Protein AF-A0AAE1DY45-F1 (afdb_monomer)

Structure (mmCIF, N/CA/C/O backbone):
data_AF-A0AAE1DY45-F1
#
_entry.id   AF-A0AAE1DY45-F1
#
loop_
_atom_site.group_PDB
_atom_site.id
_atom_site.type_symbol
_atom_site.label_atom_id
_atom_site.label_alt_id
_atom_site.label_comp_id
_atom_site.label_asym_id
_atom_site.label_entity_id
_atom_site.label_seq_id
_atom_site.pdbx_PDB_ins_code
_atom_site.Cartn_x
_atom_site.Cartn_y
_atom_site.Cartn_z
_atom_site.occupancy
_atom_site.B_iso_or_equiv
_atom_site.auth_seq_id
_atom_site.auth_comp_id
_atom_site.auth_asym_id
_atom_site.auth_atom_id
_atom_site.pdbx_PDB_model_num
ATOM 1 N N . MET A 1 1 ? -12.151 32.948 -68.405 1.00 46.69 1 MET A N 1
ATOM 2 C CA . MET A 1 1 ? -12.096 31.484 -68.162 1.00 46.69 1 MET A CA 1
ATOM 3 C C . MET A 1 1 ? -10.612 31.135 -68.075 1.00 46.69 1 MET A C 1
ATOM 5 O O . MET A 1 1 ? -9.882 31.638 -68.907 1.00 46.69 1 MET A O 1
ATOM 9 N N . SER A 1 2 ? -10.041 30.515 -67.045 1.00 42.81 2 SER A N 1
ATOM 10 C CA . SER A 1 2 ? -10.416 29.266 -66.378 1.00 42.81 2 SER A CA 1
ATOM 11 C C . SER A 1 2 ? -9.833 29.232 -64.956 1.00 42.81 2 SER A C 1
ATOM 13 O O . SER A 1 2 ? -8.707 29.670 -64.728 1.00 42.81 2 SER A O 1
ATOM 15 N N . GLY A 1 3 ? -10.617 28.745 -63.991 1.00 44.53 3 GLY A N 1
ATOM 16 C CA . GLY A 1 3 ? -10.276 28.739 -62.567 1.00 44.53 3 GLY A CA 1
ATOM 17 C C . GLY A 1 3 ? -9.326 27.608 -62.164 1.00 44.53 3 GLY A C 1
ATOM 18 O O . GLY A 1 3 ? -9.582 26.437 -62.432 1.00 44.53 3 GLY A O 1
ATOM 19 N N . SER A 1 4 ? -8.265 27.956 -61.435 1.00 46.84 4 SER A N 1
ATOM 20 C CA . SER A 1 4 ? -7.386 26.997 -60.760 1.00 46.84 4 SER A CA 1
ATOM 21 C C . SER A 1 4 ? -8.055 26.533 -59.453 1.00 46.84 4 SER A C 1
ATOM 23 O O . SER A 1 4 ? -7.936 27.169 -58.404 1.00 46.84 4 SER A O 1
ATOM 25 N N . ARG A 1 5 ? -8.792 25.417 -59.506 1.00 50.34 5 ARG A N 1
ATOM 26 C CA . ARG A 1 5 ? -9.164 24.640 -58.313 1.00 50.34 5 ARG A CA 1
ATOM 27 C C . ARG A 1 5 ? -7.972 23.766 -57.926 1.00 50.34 5 ARG A C 1
ATOM 29 O O . ARG A 1 5 ? -7.859 22.630 -58.376 1.00 50.34 5 ARG A O 1
ATOM 36 N N . GLN A 1 6 ? -7.074 24.289 -57.095 1.00 56.09 6 GLN A N 1
ATOM 37 C CA . GLN A 1 6 ? -6.076 23.447 -56.437 1.00 56.09 6 GLN A CA 1
ATOM 38 C C . GLN A 1 6 ? -6.803 22.511 -55.464 1.00 56.09 6 GLN A C 1
ATOM 40 O O . GLN A 1 6 ? -7.410 22.945 -54.485 1.00 56.09 6 GLN A O 1
ATOM 45 N N . GLY A 1 7 ? -6.789 21.216 -55.781 1.00 50.84 7 GLY A N 1
ATOM 46 C CA . GLY A 1 7 ? -7.392 20.170 -54.970 1.00 50.84 7 GLY A CA 1
ATOM 47 C C . GLY A 1 7 ? -6.715 20.073 -53.606 1.00 50.84 7 GLY A C 1
ATOM 48 O O . GLY A 1 7 ? -5.626 19.516 -53.475 1.00 50.84 7 GLY A O 1
ATOM 49 N N . LEU A 1 8 ? -7.388 20.577 -52.572 1.00 59.25 8 LEU A N 1
ATOM 50 C CA . LEU A 1 8 ? -7.081 20.242 -51.187 1.00 59.25 8 LEU A CA 1
ATOM 51 C C . LEU A 1 8 ? -7.319 18.740 -51.011 1.00 59.25 8 LEU A C 1
ATOM 53 O O . LEU A 1 8 ? -8.457 18.294 -50.869 1.00 59.25 8 LEU A O 1
ATOM 57 N N . ARG A 1 9 ? -6.245 17.943 -51.034 1.00 63.12 9 ARG A N 1
ATOM 58 C CA . ARG A 1 9 ? -6.314 16.540 -50.617 1.00 63.12 9 ARG A CA 1
ATOM 59 C C . ARG A 1 9 ? -6.912 16.500 -49.204 1.00 63.12 9 ARG A C 1
ATOM 61 O O . ARG A 1 9 ? -6.359 17.159 -48.317 1.00 63.12 9 ARG A O 1
ATOM 68 N N . PRO A 1 10 ? -8.005 15.757 -48.958 1.00 57.72 10 PRO A N 1
ATOM 69 C CA . PRO A 1 10 ? -8.515 15.605 -47.607 1.00 57.72 10 PRO A CA 1
ATOM 70 C C . PRO A 1 10 ? -7.407 14.990 -46.751 1.00 57.72 10 PRO A C 1
ATOM 72 O O . PRO A 1 10 ? -6.885 13.916 -47.055 1.00 57.72 10 PRO A O 1
ATOM 75 N N . LYS A 1 11 ? -6.997 15.701 -45.692 1.00 59.97 11 LYS A N 1
ATOM 76 C CA . LYS A 1 11 ? -6.112 15.132 -44.673 1.00 59.97 11 LYS A CA 1
ATOM 77 C C . LYS A 1 11 ? -6.810 13.884 -44.149 1.00 59.97 11 LYS A C 1
ATOM 79 O O . LYS A 1 11 ? -7.908 13.997 -43.606 1.00 59.97 11 LYS A O 1
ATOM 84 N N . ALA A 1 12 ? -6.175 12.723 -44.315 1.00 56.44 12 ALA A N 1
ATOM 85 C CA . ALA A 1 12 ? -6.633 11.488 -43.697 1.00 56.44 12 ALA A CA 1
ATOM 86 C C . ALA A 1 12 ? -6.972 11.784 -42.228 1.00 56.44 12 ALA A C 1
ATOM 88 O O . ALA A 1 12 ? -6.181 12.474 -41.561 1.00 56.44 12 ALA A O 1
ATOM 89 N N . PRO A 1 13 ? -8.138 11.343 -41.719 1.00 50.66 13 PRO A N 1
ATOM 90 C CA . PRO A 1 13 ? -8.450 11.539 -40.320 1.00 50.66 13 PRO A CA 1
ATOM 91 C C . PRO A 1 13 ? -7.300 10.921 -39.537 1.00 50.66 13 PRO A C 1
ATOM 93 O O . PRO A 1 13 ? -6.999 9.738 -39.688 1.00 50.66 13 PRO A O 1
ATOM 96 N N . LYS A 1 14 ? -6.611 11.739 -38.733 1.00 56.38 14 LYS A N 1
ATOM 97 C CA . LYS A 1 14 ? -5.688 11.215 -37.735 1.00 56.38 14 LYS A CA 1
ATOM 98 C C . LYS A 1 14 ? -6.535 10.286 -36.881 1.00 56.38 14 LYS A C 1
ATOM 100 O O . LYS A 1 14 ? -7.301 10.768 -36.043 1.00 56.38 14 LYS A O 1
ATOM 105 N N . GLN A 1 15 ? -6.414 8.979 -37.106 1.00 47.09 15 GLN A N 1
ATOM 106 C CA . GLN A 1 15 ? -6.814 7.962 -36.154 1.00 47.09 15 GLN A CA 1
ATOM 107 C C . GLN A 1 15 ? -5.946 8.193 -34.920 1.00 47.09 15 GLN A C 1
ATOM 109 O O . GLN A 1 15 ? -4.920 7.568 -34.682 1.00 47.09 15 GLN A O 1
ATOM 114 N N . THR A 1 16 ? -6.352 9.177 -34.126 1.00 46.38 16 THR A N 1
ATOM 115 C CA . THR A 1 16 ? -6.112 9.146 -32.704 1.00 46.38 16 THR A CA 1
ATOM 116 C C . THR A 1 16 ? -6.971 7.989 -32.244 1.00 46.38 16 THR A C 1
ATOM 118 O O . THR A 1 16 ? -8.140 8.158 -31.910 1.00 46.38 16 THR A O 1
ATOM 121 N N . GLU A 1 17 ? -6.409 6.782 -32.300 1.00 50.06 17 GLU A N 1
ATOM 122 C CA . GLU A 1 17 ? -6.846 5.714 -31.425 1.00 50.06 17 GLU A CA 1
ATOM 123 C C . GLU A 1 17 ? -6.761 6.305 -30.023 1.00 50.06 17 GLU A C 1
ATOM 125 O O . GLU A 1 17 ? -5.713 6.335 -29.370 1.00 50.06 17 GLU A O 1
ATOM 130 N N . LYS A 1 18 ? -7.870 6.884 -29.568 1.00 52.84 18 LYS A N 1
ATOM 131 C CA . LYS A 1 18 ? -8.068 7.171 -28.168 1.00 52.84 18 LYS A CA 1
ATOM 132 C C . LYS A 1 18 ? -8.065 5.784 -27.556 1.00 52.84 18 LYS A C 1
ATOM 134 O O . LYS A 1 18 ? -9.105 5.144 -27.476 1.00 52.84 18 LYS A O 1
ATOM 139 N N . ARG A 1 19 ? -6.890 5.304 -27.134 1.00 49.22 19 ARG A N 1
ATOM 140 C CA . ARG A 1 19 ? -6.785 4.339 -26.048 1.00 49.22 19 ARG A CA 1
ATOM 141 C C . ARG A 1 19 ? -7.581 4.978 -24.928 1.00 49.22 19 ARG A C 1
ATOM 143 O O . ARG A 1 19 ? -7.066 5.843 -24.221 1.00 49.22 19 ARG A O 1
ATOM 150 N N . THR A 1 20 ? -8.865 4.648 -24.849 1.00 52.44 20 THR A N 1
ATOM 151 C CA . THR A 1 20 ? -9.763 5.121 -23.812 1.00 52.44 20 THR A CA 1
ATOM 152 C C . THR A 1 20 ? -9.195 4.541 -22.540 1.00 52.44 20 THR A C 1
ATOM 154 O O . THR A 1 20 ? -9.391 3.372 -22.207 1.00 52.44 20 THR A O 1
ATOM 157 N N . THR A 1 21 ? -8.354 5.329 -21.883 1.00 70.44 21 THR A N 1
ATOM 158 C CA . THR A 1 21 ? -7.765 4.975 -20.611 1.00 70.44 21 THR A CA 1
ATOM 159 C C . THR A 1 21 ? -8.940 4.860 -19.663 1.00 70.44 21 THR A C 1
ATOM 161 O O . THR A 1 21 ? -9.528 5.863 -19.269 1.00 70.44 21 THR A O 1
ATOM 164 N N . LYS A 1 22 ? -9.330 3.612 -19.368 1.00 78.31 22 LYS A N 1
ATOM 165 C CA . LYS A 1 22 ? -10.427 3.302 -18.451 1.00 78.31 22 LYS A CA 1
ATOM 166 C C . LYS A 1 22 ? -10.325 4.221 -17.243 1.00 78.31 22 LYS A C 1
ATOM 168 O O . LYS A 1 22 ? -9.249 4.332 -16.636 1.00 78.31 22 LYS A O 1
ATOM 173 N N . SER A 1 23 ? -11.425 4.887 -16.912 1.00 80.62 23 SER A N 1
ATOM 174 C CA . SER A 1 23 ? -11.456 5.782 -15.760 1.00 80.62 23 SER A CA 1
ATOM 175 C C . SER A 1 23 ? -11.100 4.997 -14.495 1.00 80.62 23 SER A C 1
ATOM 177 O O . SER A 1 23 ? -11.318 3.787 -14.406 1.00 80.62 23 SER A O 1
ATOM 179 N N . ASN A 1 24 ? -10.563 5.666 -13.473 1.00 79.06 24 ASN A N 1
ATOM 180 C CA . ASN A 1 24 ? -10.277 4.982 -12.206 1.00 79.06 24 ASN A CA 1
ATOM 181 C C . ASN A 1 24 ? -11.542 4.350 -11.600 1.00 79.06 24 ASN A C 1
ATOM 183 O O . ASN A 1 24 ? -11.454 3.293 -10.987 1.00 79.06 24 ASN A O 1
ATOM 187 N N . ALA A 1 25 ? -12.716 4.950 -11.822 1.00 79.56 25 ALA A N 1
ATOM 188 C CA . ALA A 1 25 ? -13.992 4.376 -11.407 1.00 79.56 25 ALA A CA 1
ATOM 189 C C . ALA A 1 25 ? -14.305 3.056 -12.135 1.00 79.56 25 ALA A C 1
ATOM 191 O O . ALA A 1 25 ? -14.768 2.111 -11.501 1.00 79.56 25 ALA A O 1
ATOM 192 N N . GLN A 1 26 ? -14.019 2.961 -13.439 1.00 80.44 26 GLN A N 1
ATOM 193 C CA . GLN A 1 26 ? -14.144 1.709 -14.199 1.00 80.44 26 GLN A CA 1
ATOM 194 C C . GLN A 1 26 ? -13.154 0.653 -13.704 1.00 80.44 26 GLN A C 1
ATOM 196 O O . GLN A 1 26 ? -13.561 -0.458 -13.396 1.00 80.44 26 GLN A O 1
ATOM 201 N N . LYS A 1 27 ? -11.882 1.018 -13.500 1.00 84.94 27 LYS A N 1
ATOM 202 C CA . LYS A 1 27 ? -10.873 0.094 -12.950 1.00 84.94 27 LYS A CA 1
ATOM 203 C C . LYS A 1 27 ? -11.259 -0.441 -11.568 1.00 84.94 27 LYS A C 1
ATOM 205 O O . LYS A 1 27 ? -11.041 -1.611 -11.277 1.00 84.94 27 LYS A O 1
ATOM 210 N N . CYS A 1 28 ? -11.843 0.401 -10.716 1.00 81.75 28 CYS A N 1
ATOM 211 C CA . CYS A 1 28 ? -12.344 -0.016 -9.408 1.00 81.75 28 CYS A CA 1
ATOM 212 C C . CYS A 1 28 ? -13.539 -0.972 -9.504 1.00 81.75 28 CYS A C 1
ATOM 214 O O . CYS A 1 28 ? -13.643 -1.863 -8.664 1.00 81.75 28 CYS A O 1
ATOM 216 N N . ARG A 1 29 ? -14.435 -0.784 -10.484 1.00 85.19 29 ARG A N 1
ATOM 217 C CA . ARG A 1 29 ? -15.556 -1.703 -10.736 1.00 85.19 29 ARG A CA 1
ATOM 218 C C . ARG A 1 29 ? -15.053 -3.064 -11.205 1.00 85.19 29 ARG A C 1
ATOM 220 O O . ARG A 1 29 ? -15.295 -4.044 -10.516 1.00 85.19 29 ARG A O 1
ATOM 227 N N . GLU A 1 30 ? -14.214 -3.084 -12.237 1.00 88.25 30 GLU A N 1
ATOM 228 C CA . GLU A 1 30 ? -13.615 -4.317 -12.770 1.00 88.25 30 GLU A CA 1
ATOM 229 C C . GLU A 1 30 ? -12.817 -5.081 -11.707 1.00 88.25 30 GLU A C 1
ATOM 231 O O . GLU A 1 30 ? -12.878 -6.303 -11.621 1.00 88.25 30 GLU A O 1
ATOM 236 N N . TYR A 1 31 ? -12.079 -4.366 -10.851 1.00 83.69 31 TYR A N 1
ATOM 237 C CA . TYR A 1 31 ? -11.355 -4.992 -9.746 1.00 83.69 31 TYR A CA 1
ATOM 238 C C . TYR A 1 31 ? -12.294 -5.635 -8.719 1.00 83.69 31 TYR A C 1
ATOM 240 O O . TYR A 1 31 ? -11.969 -6.690 -8.185 1.00 83.69 31 TYR A O 1
ATOM 248 N N . ARG A 1 32 ? -13.446 -5.016 -8.425 1.00 81.94 32 ARG A N 1
ATOM 249 C CA . ARG A 1 32 ? -14.444 -5.588 -7.5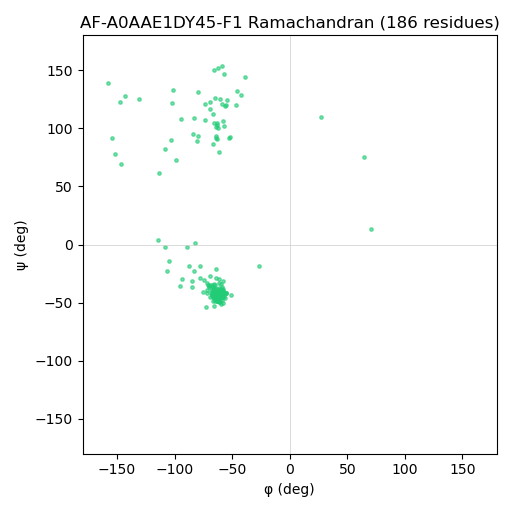08 1.00 81.94 32 ARG A CA 1
ATOM 250 C C . ARG A 1 32 ? -15.120 -6.811 -8.110 1.00 81.94 32 ARG A C 1
ATOM 252 O O . ARG A 1 32 ? -15.237 -7.805 -7.411 1.00 81.94 32 ARG A O 1
ATOM 259 N N . GLU A 1 33 ? -15.521 -6.736 -9.374 1.00 87.75 33 GLU A N 1
ATOM 260 C CA . GLU A 1 33 ? -16.120 -7.856 -10.109 1.00 87.75 33 GLU A CA 1
ATOM 261 C C . GLU A 1 33 ? -15.165 -9.050 -10.146 1.00 87.75 33 GLU A C 1
ATOM 263 O O . GLU A 1 33 ? -15.550 -10.161 -9.793 1.00 87.75 33 GLU A O 1
ATOM 268 N N . ARG A 1 34 ? -13.884 -8.800 -10.440 1.00 87.00 34 ARG A N 1
ATOM 269 C CA . ARG A 1 34 ? -12.843 -9.829 -10.393 1.00 87.00 34 ARG A CA 1
ATOM 270 C C . ARG A 1 34 ? -12.680 -10.434 -9.000 1.00 87.00 34 ARG A C 1
ATOM 272 O O . ARG A 1 34 ? -12.640 -11.647 -8.873 1.00 87.00 34 ARG A O 1
ATOM 279 N N . LEU A 1 35 ? -12.619 -9.607 -7.955 1.00 80.12 35 LEU A N 1
ATOM 280 C CA . LEU A 1 35 ? -12.530 -10.093 -6.573 1.00 80.12 35 LEU A CA 1
ATOM 281 C C . LEU A 1 35 ? -13.740 -10.935 -6.173 1.00 80.12 35 LEU A C 1
ATOM 283 O O . LEU A 1 35 ? -13.565 -11.919 -5.473 1.00 80.12 35 LEU A O 1
ATOM 287 N N . MET A 1 36 ? -14.946 -10.559 -6.604 1.00 84.25 36 MET A N 1
ATOM 288 C CA . MET A 1 36 ? -16.150 -11.350 -6.351 1.00 84.25 36 MET A CA 1
ATOM 289 C C . MET A 1 36 ? -16.126 -12.697 -7.073 1.00 84.25 36 MET A C 1
ATOM 291 O O . MET A 1 36 ? -16.581 -13.678 -6.495 1.00 84.25 36 MET A O 1
ATOM 295 N N . ALA A 1 37 ? -15.607 -12.739 -8.302 1.00 84.62 37 ALA A N 1
ATOM 296 C CA . ALA A 1 37 ? -15.520 -13.960 -9.096 1.00 84.62 37 ALA A CA 1
ATOM 297 C C . ALA A 1 37 ? -14.401 -14.906 -8.621 1.00 84.62 37 ALA A C 1
ATOM 299 O O . ALA A 1 37 ? -14.600 -16.114 -8.583 1.00 84.62 37 ALA A O 1
ATOM 300 N N . GLU A 1 38 ? -13.235 -14.366 -8.254 1.00 85.88 38 GLU A N 1
ATOM 301 C CA . GLU A 1 38 ? -12.061 -15.153 -7.850 1.00 85.88 38 GLU A CA 1
ATOM 302 C C . GLU A 1 38 ? -12.086 -15.550 -6.364 1.00 85.88 38 GLU A C 1
ATOM 304 O O . GLU A 1 38 ? -11.621 -16.630 -6.011 1.00 85.88 38 GLU A O 1
ATOM 309 N N . ASP A 1 39 ? -12.584 -14.676 -5.480 1.00 86.50 39 ASP A N 1
ATOM 310 C CA . ASP A 1 39 ? -12.537 -14.870 -4.024 1.00 86.50 39 ASP A CA 1
ATOM 311 C C . ASP A 1 39 ? -13.720 -14.164 -3.316 1.00 86.50 39 ASP A C 1
ATOM 313 O O . ASP A 1 39 ? -13.576 -13.077 -2.726 1.00 86.50 39 ASP A O 1
ATOM 317 N N . PRO A 1 40 ? -14.925 -14.766 -3.362 1.00 86.44 40 PRO A N 1
ATOM 318 C CA . PRO A 1 40 ? -16.137 -14.173 -2.797 1.00 86.44 40 PRO A CA 1
ATOM 319 C C . PRO A 1 40 ? -16.064 -14.005 -1.273 1.00 86.44 40 PRO A C 1
ATOM 321 O O . PRO A 1 40 ? -16.657 -13.070 -0.728 1.00 86.44 40 PRO A O 1
ATOM 324 N N . VAL A 1 41 ? -15.299 -14.857 -0.581 1.00 89.44 41 VAL A N 1
ATOM 325 C CA . VAL A 1 41 ? -15.087 -14.766 0.872 1.00 89.44 41 VAL A CA 1
ATOM 326 C C . VAL A 1 41 ? -14.344 -13.476 1.202 1.00 89.44 41 VAL A C 1
ATOM 328 O O . VAL A 1 41 ? -14.799 -12.684 2.028 1.00 89.44 41 VAL A O 1
ATOM 331 N N . ARG A 1 42 ? -13.249 -13.191 0.495 1.00 82.06 42 ARG A N 1
ATOM 332 C CA . ARG A 1 42 ? -12.481 -11.958 0.690 1.00 82.06 42 ARG A CA 1
ATOM 333 C C . ARG A 1 42 ? -13.257 -10.705 0.298 1.00 82.06 42 ARG A C 1
ATOM 335 O O . ARG A 1 42 ? -13.093 -9.649 0.922 1.00 82.06 42 ARG A O 1
ATOM 342 N N . ASP A 1 43 ? -14.107 -10.785 -0.725 1.00 86.94 43 ASP A N 1
ATOM 343 C CA . ASP A 1 43 ? -15.032 -9.702 -1.058 1.00 86.94 43 ASP A CA 1
ATOM 344 C C . ASP A 1 43 ? -16.014 -9.425 0.092 1.00 86.94 43 ASP A C 1
ATOM 346 O O . ASP A 1 43 ? -16.180 -8.268 0.505 1.00 86.94 43 ASP A O 1
ATOM 350 N N . HIS A 1 44 ? -16.599 -10.482 0.659 1.00 87.50 44 HIS A N 1
ATOM 351 C CA . HIS A 1 44 ? -17.508 -10.394 1.794 1.00 87.50 44 HIS A CA 1
ATOM 352 C C . HIS A 1 44 ? -16.822 -9.823 3.044 1.00 87.50 44 HIS A C 1
ATOM 354 O O . HIS A 1 44 ? -17.329 -8.862 3.633 1.00 87.50 44 HIS A O 1
ATOM 360 N N . GLU A 1 45 ? -15.627 -10.304 3.395 1.00 90.81 45 GLU A N 1
ATOM 361 C CA . GLU A 1 45 ? -14.818 -9.764 4.495 1.00 90.81 45 GLU A CA 1
ATOM 362 C C . GLU A 1 45 ? -14.521 -8.273 4.310 1.00 90.81 45 GLU A C 1
ATOM 364 O O . GLU A 1 45 ? -14.615 -7.481 5.253 1.00 90.81 45 GLU A O 1
ATOM 369 N N . ARG A 1 46 ? -14.200 -7.846 3.082 1.00 88.62 46 ARG A N 1
ATOM 370 C CA . ARG A 1 46 ? -13.986 -6.429 2.766 1.00 88.62 46 ARG A CA 1
ATOM 371 C C . ARG A 1 46 ? -15.257 -5.612 3.005 1.00 88.62 46 ARG A C 1
ATOM 373 O O . ARG A 1 46 ? -15.161 -4.515 3.560 1.00 88.62 46 ARG A O 1
ATOM 380 N N . ARG A 1 47 ? -16.435 -6.110 2.601 1.00 89.38 47 ARG A N 1
ATOM 381 C CA . ARG A 1 47 ? -17.724 -5.436 2.861 1.00 89.38 47 ARG A CA 1
ATOM 382 C C . ARG A 1 47 ? -17.993 -5.320 4.359 1.00 89.38 47 ARG A C 1
ATOM 384 O O . ARG A 1 47 ? -18.255 -4.214 4.827 1.00 89.38 47 ARG A O 1
ATOM 391 N N . LEU A 1 48 ? -17.841 -6.412 5.107 1.00 93.50 48 LEU A N 1
ATOM 392 C CA . LEU A 1 48 ? -17.966 -6.442 6.568 1.00 93.50 48 LEU A CA 1
ATOM 393 C C . LEU A 1 48 ? -17.010 -5.448 7.238 1.00 93.50 48 LEU A C 1
ATOM 395 O O . LEU A 1 48 ? -17.412 -4.654 8.090 1.00 93.50 48 LEU A O 1
ATOM 399 N N . LYS A 1 49 ? -15.746 -5.416 6.814 1.00 93.81 49 LYS A N 1
ATOM 400 C CA . LYS A 1 49 ? -14.747 -4.479 7.338 1.00 93.81 49 LYS A CA 1
ATOM 401 C C . LYS A 1 49 ? -15.104 -3.025 7.034 1.00 93.81 49 LYS A C 1
ATOM 403 O O . LYS A 1 49 ? -14.980 -2.167 7.903 1.00 93.81 49 LYS A O 1
ATOM 408 N N . ASN A 1 50 ? -15.574 -2.732 5.825 1.00 91.44 50 ASN A N 1
ATOM 409 C CA . ASN A 1 50 ? -16.021 -1.387 5.466 1.00 91.44 50 ASN A CA 1
ATOM 410 C C . ASN A 1 50 ? -17.243 -0.966 6.286 1.00 91.44 50 ASN A C 1
ATOM 412 O O . ASN A 1 50 ? -17.268 0.150 6.799 1.00 91.44 50 ASN A O 1
ATOM 416 N N . HIS A 1 51 ? -18.211 -1.866 6.462 1.00 94.56 51 HIS A N 1
ATOM 417 C CA . HIS A 1 51 ? -19.395 -1.623 7.278 1.00 94.56 51 HIS A CA 1
ATOM 418 C C . HIS A 1 51 ? -19.027 -1.357 8.744 1.00 94.56 51 HIS A C 1
ATOM 420 O O . HIS A 1 51 ? -19.435 -0.347 9.315 1.00 94.56 51 HIS A O 1
ATOM 426 N N . THR A 1 52 ? -18.187 -2.204 9.345 1.00 92.88 52 THR A N 1
ATOM 427 C CA . THR A 1 52 ? -17.733 -2.010 10.732 1.00 92.88 52 THR A CA 1
ATOM 428 C C . THR A 1 52 ? -16.924 -0.726 10.904 1.00 92.88 52 THR A C 1
ATOM 430 O O . THR A 1 52 ? -17.112 -0.022 11.893 1.00 92.88 52 THR A O 1
ATOM 433 N N . ASN A 1 53 ? -16.075 -0.359 9.941 1.00 92.38 53 ASN A N 1
ATOM 434 C CA . ASN A 1 53 ? -15.350 0.910 9.974 1.00 92.38 53 ASN A CA 1
ATOM 435 C C . ASN A 1 53 ? -16.281 2.120 9.834 1.00 92.38 53 ASN A C 1
ATOM 437 O O . ASN A 1 53 ? -16.103 3.096 10.559 1.00 92.38 53 ASN A O 1
ATOM 441 N N . ALA A 1 54 ? -17.280 2.062 8.948 1.00 92.50 54 ALA A N 1
ATOM 442 C CA . ALA A 1 54 ? -18.273 3.124 8.802 1.00 92.50 54 ALA A CA 1
ATOM 443 C C . ALA A 1 54 ? -19.094 3.298 10.086 1.00 92.50 54 ALA A C 1
ATOM 445 O O . ALA A 1 54 ? -19.286 4.423 10.542 1.00 92.50 54 ALA A O 1
ATOM 446 N N . LYS A 1 55 ? -19.498 2.188 10.717 1.00 93.44 55 LYS A N 1
ATOM 447 C CA . LYS A 1 55 ? -20.156 2.203 12.027 1.00 93.44 55 LYS A CA 1
ATOM 448 C C . LYS A 1 55 ? -19.263 2.846 13.091 1.00 93.44 55 LYS A C 1
ATOM 450 O O . LYS A 1 55 ? -19.671 3.809 13.722 1.00 93.44 55 LYS A O 1
ATOM 455 N N . LYS A 1 56 ? -18.003 2.411 13.218 1.00 91.81 56 LYS A N 1
ATOM 456 C CA . LYS A 1 56 ? -17.032 3.013 14.155 1.00 91.81 56 LYS A CA 1
ATOM 457 C C . LYS A 1 56 ? -16.815 4.506 13.904 1.00 91.81 56 LYS A C 1
ATOM 459 O O . LYS A 1 56 ? -16.661 5.262 14.855 1.00 91.81 56 LYS A O 1
ATOM 464 N N . TRP A 1 57 ? -16.791 4.929 12.642 1.00 90.00 57 TRP A N 1
ATOM 465 C CA . TRP A 1 57 ? -16.656 6.33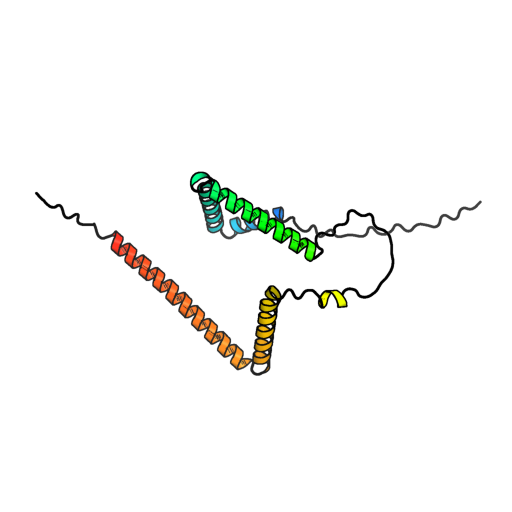6 12.274 1.00 90.00 57 TRP A CA 1
ATOM 466 C C . TRP A 1 57 ? -17.868 7.165 12.702 1.00 90.00 57 TRP A C 1
ATOM 468 O O . TRP A 1 57 ? -17.700 8.304 13.133 1.00 90.00 57 TRP A O 1
ATOM 478 N N . ARG A 1 58 ? -19.084 6.625 12.579 1.00 90.50 58 ARG A N 1
ATOM 479 C CA . ARG A 1 58 ? -20.307 7.312 13.011 1.00 90.50 58 ARG A CA 1
ATOM 480 C C . ARG A 1 58 ? -20.419 7.337 14.531 1.00 90.50 58 ARG A C 1
ATOM 482 O O . ARG A 1 58 ? -20.463 8.433 15.085 1.00 90.50 58 ARG A O 1
ATOM 489 N N . ASP A 1 59 ? -20.332 6.171 15.158 1.00 88.81 59 ASP A N 1
ATOM 490 C CA . ASP A 1 59 ? -20.815 5.958 16.524 1.00 88.81 59 ASP A CA 1
ATOM 491 C C . ASP A 1 59 ? -19.702 6.109 17.576 1.00 88.81 59 ASP A C 1
ATOM 493 O O . ASP A 1 59 ? -19.935 6.634 18.656 1.00 88.81 59 ASP A O 1
ATOM 497 N N . ASN A 1 60 ? -18.467 5.697 17.261 1.00 82.31 60 ASN A N 1
ATOM 498 C CA . ASN A 1 60 ? -17.406 5.529 18.269 1.00 82.31 60 ASN A CA 1
ATOM 499 C C . ASN A 1 60 ? -16.301 6.592 18.204 1.00 82.31 60 ASN A C 1
ATOM 501 O O . ASN A 1 60 ? -15.351 6.541 18.989 1.00 82.31 60 ASN A O 1
ATOM 505 N N . LEU A 1 61 ? -16.359 7.519 17.243 1.00 88.12 61 LEU A N 1
ATOM 506 C CA . LEU A 1 61 ? -15.349 8.563 17.106 1.00 88.12 61 LEU A CA 1
ATOM 507 C C . LEU A 1 61 ? -15.869 9.895 17.665 1.00 88.12 61 LEU A C 1
ATOM 509 O O . LEU A 1 61 ? -16.852 10.412 17.136 1.00 88.12 61 LEU A O 1
ATOM 513 N N . PRO A 1 62 ? -15.189 10.499 18.654 1.00 92.44 62 PRO A N 1
ATOM 514 C CA . PRO A 1 62 ? -15.487 11.854 19.097 1.00 92.44 62 PRO A CA 1
ATOM 515 C C . PRO A 1 62 ? -15.382 12.865 17.942 1.00 92.44 62 PRO A C 1
ATOM 517 O O . PRO A 1 62 ? -14.502 12.698 17.082 1.00 92.44 62 PRO A O 1
ATOM 520 N N . PRO A 1 63 ? -16.208 13.928 17.923 1.00 92.00 63 PRO A N 1
ATOM 521 C CA . PRO A 1 63 ? -16.181 14.963 16.885 1.00 92.00 63 PRO A CA 1
ATOM 522 C C . PRO A 1 63 ? -14.782 15.542 16.642 1.00 92.00 63 PRO A C 1
ATOM 524 O O . PRO A 1 63 ? -14.336 15.617 15.499 1.00 92.00 63 PRO A O 1
ATOM 527 N N . GLU A 1 64 ? -14.031 15.820 17.708 1.00 92.38 64 GLU A N 1
ATOM 528 C CA . GLU A 1 64 ? -12.659 16.339 17.633 1.00 92.38 64 GLU A CA 1
ATOM 529 C C . GLU A 1 64 ? -11.708 15.408 16.870 1.00 92.38 64 GLU A C 1
ATOM 531 O O . GLU A 1 64 ? -10.900 15.844 16.048 1.00 92.38 64 GLU A O 1
ATOM 536 N N . LYS A 1 65 ? -11.815 14.092 17.098 1.00 90.69 65 LYS A N 1
ATOM 537 C CA . LYS A 1 65 ? -11.001 13.105 16.377 1.00 90.69 65 LYS A CA 1
ATOM 538 C C . LYS A 1 65 ? -11.412 13.023 14.908 1.00 90.69 65 LYS A C 1
ATOM 540 O O . LYS A 1 65 ? -10.540 12.844 14.056 1.00 90.69 65 LYS A O 1
ATOM 545 N N . LYS A 1 66 ? -12.706 13.177 14.591 1.00 91.31 66 LYS A N 1
ATOM 546 C CA . LYS A 1 66 ? -13.178 13.240 13.196 1.00 91.31 66 LYS A CA 1
ATOM 547 C C . LYS A 1 66 ? -12.607 14.466 12.488 1.00 91.31 66 LYS A C 1
ATOM 549 O O . LYS A 1 66 ? -12.104 14.317 11.377 1.00 91.31 66 LYS A O 1
ATOM 554 N N . GLU A 1 67 ? -12.626 15.636 13.126 1.00 93.56 67 GLU A N 1
ATOM 555 C CA . GLU A 1 67 ? -12.067 16.865 12.551 1.00 93.56 67 GLU A CA 1
ATOM 556 C C . GLU A 1 67 ? -10.557 16.763 12.327 1.00 93.56 67 GLU A C 1
ATOM 558 O O . GLU A 1 67 ? -10.104 16.985 11.205 1.00 93.56 67 GLU A O 1
ATOM 563 N N . ARG A 1 68 ? -9.785 16.266 13.303 1.00 93.75 68 ARG A N 1
ATOM 564 C CA . ARG A 1 68 ? -8.341 16.016 13.112 1.00 93.75 68 ARG A CA 1
ATOM 565 C C . ARG A 1 68 ? -8.061 15.109 11.911 1.00 93.75 68 ARG A C 1
ATOM 567 O O . ARG A 1 68 ? -7.141 15.352 11.130 1.00 93.75 68 ARG A O 1
ATOM 574 N N . LEU A 1 69 ? -8.858 14.055 11.725 1.00 91.44 69 LEU A N 1
ATOM 575 C CA . LEU A 1 69 ? -8.707 13.149 10.583 1.00 91.44 69 LEU A CA 1
ATOM 576 C C . LEU A 1 69 ? -9.112 13.804 9.253 1.00 91.44 69 LEU A C 1
ATOM 578 O O . LEU A 1 69 ? -8.454 13.566 8.236 1.00 91.44 69 LEU A O 1
ATOM 582 N N . LYS A 1 70 ? -10.141 14.661 9.243 1.00 93.38 70 LYS A N 1
ATOM 583 C CA . LYS A 1 70 ? -10.512 15.466 8.067 1.00 93.38 70 LYS A CA 1
ATOM 584 C C . LYS A 1 70 ? -9.410 16.460 7.701 1.00 93.38 70 LYS A C 1
ATOM 586 O O . LYS A 1 70 ? -9.055 16.563 6.527 1.00 93.38 70 LYS A O 1
ATOM 591 N N . GLU A 1 71 ? -8.829 17.154 8.675 1.00 95.25 71 GLU A N 1
ATOM 592 C CA . GLU A 1 71 ? -7.705 18.069 8.461 1.00 95.25 71 GLU A CA 1
ATOM 593 C C . GLU A 1 71 ? -6.484 17.349 7.896 1.00 95.25 71 GLU A C 1
ATOM 595 O O . GLU A 1 71 ? -5.906 17.795 6.900 1.00 95.25 71 GLU A O 1
ATOM 600 N N . LEU A 1 72 ? -6.140 16.184 8.451 1.00 94.38 72 LEU A N 1
ATOM 601 C CA . LEU A 1 72 ? -5.084 15.335 7.907 1.00 94.38 72 LEU A CA 1
ATOM 602 C C . LEU A 1 72 ? -5.372 14.949 6.452 1.00 94.38 72 LEU A C 1
ATOM 604 O O . LEU A 1 72 ? -4.489 15.070 5.600 1.00 94.38 72 LEU A O 1
ATOM 608 N N . ALA A 1 73 ? -6.604 14.542 6.130 1.00 93.12 73 ALA A N 1
ATOM 609 C CA . ALA A 1 73 ? -6.997 14.217 4.760 1.00 93.12 73 ALA A CA 1
ATOM 610 C C . ALA A 1 73 ? -6.840 15.420 3.809 1.00 93.12 73 ALA A C 1
ATOM 612 O O . ALA A 1 73 ? -6.255 15.275 2.728 1.00 93.12 73 ALA A O 1
ATOM 613 N N . ARG A 1 74 ? -7.273 16.621 4.225 1.00 94.31 74 ARG A N 1
ATOM 614 C CA . ARG A 1 74 ? -7.076 17.875 3.471 1.00 94.31 74 ARG A CA 1
ATOM 615 C C . ARG A 1 74 ? -5.589 18.170 3.262 1.00 94.31 74 ARG A C 1
ATOM 617 O O . ARG A 1 74 ? -5.173 18.489 2.146 1.00 94.31 74 ARG A O 1
ATOM 624 N N . LEU A 1 75 ? -4.763 18.001 4.293 1.00 94.94 75 LEU A N 1
ATOM 625 C CA . LEU A 1 75 ? -3.318 18.222 4.232 1.00 94.94 75 LEU A CA 1
ATOM 626 C C . LEU A 1 75 ? -2.629 17.241 3.274 1.00 94.94 75 LEU A C 1
ATOM 628 O O . LEU A 1 75 ? -1.801 17.651 2.456 1.00 94.94 75 LEU A O 1
ATOM 632 N N . TYR A 1 76 ? -3.002 15.960 3.298 1.00 93.88 76 TYR A N 1
ATOM 633 C CA . TYR A 1 76 ? -2.512 14.982 2.325 1.00 93.88 76 TYR A CA 1
ATOM 634 C C . TYR A 1 76 ? -2.939 15.326 0.900 1.00 93.88 76 TYR A C 1
ATOM 6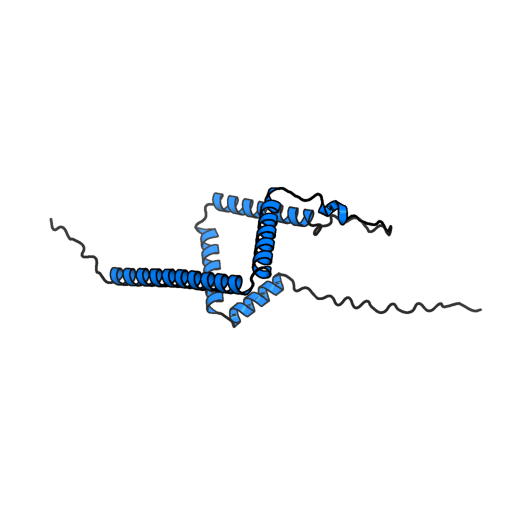36 O O . TYR A 1 76 ? -2.126 15.220 -0.026 1.00 93.88 76 TYR A O 1
ATOM 644 N N . GLN A 1 77 ? -4.181 15.778 0.709 1.00 90.81 77 GLN A N 1
ATOM 645 C CA . GLN A 1 77 ? -4.668 16.215 -0.594 1.00 90.81 77 GLN A CA 1
ATOM 646 C C . GLN A 1 77 ? -3.888 17.437 -1.094 1.00 90.81 77 GLN A C 1
ATOM 648 O O . GLN A 1 77 ? -3.446 17.434 -2.245 1.00 90.81 77 GLN A O 1
ATOM 653 N N . ARG A 1 78 ? -3.632 18.433 -0.236 1.00 91.38 78 ARG A N 1
ATOM 654 C CA . ARG A 1 78 ? -2.817 19.618 -0.555 1.00 91.38 78 ARG A CA 1
ATOM 655 C C . ARG A 1 78 ? -1.393 19.225 -0.941 1.00 91.38 78 AR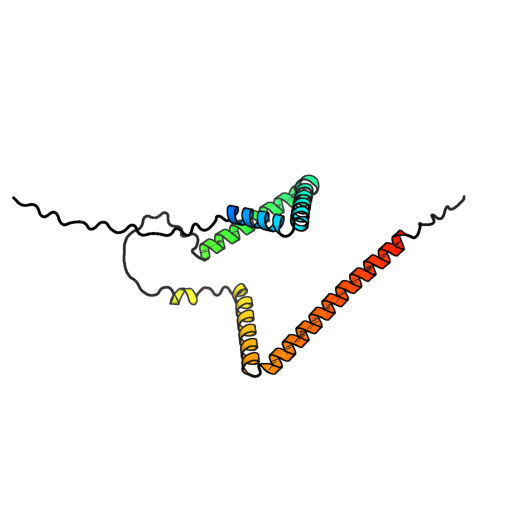G A C 1
ATOM 657 O O . ARG A 1 78 ? -0.937 19.592 -2.022 1.00 91.38 78 ARG A O 1
ATOM 664 N N . LYS A 1 79 ? -0.729 18.386 -0.137 1.00 92.25 79 LYS A N 1
ATOM 665 C CA . LYS A 1 79 ? 0.609 17.844 -0.446 1.00 92.25 79 LYS A CA 1
ATOM 666 C C . LYS A 1 79 ? 0.624 17.058 -1.757 1.00 92.25 79 LYS A C 1
ATOM 668 O O . LYS A 1 79 ? 1.602 17.092 -2.499 1.00 92.25 79 LYS A O 1
ATOM 673 N N . ARG A 1 80 ? -0.443 16.316 -2.068 1.00 87.50 80 ARG A N 1
ATOM 674 C CA . ARG A 1 80 ? -0.575 15.611 -3.350 1.00 87.50 80 ARG A CA 1
ATOM 675 C C . ARG A 1 80 ? -0.707 16.592 -4.515 1.00 87.50 80 ARG A C 1
ATOM 677 O O . ARG A 1 80 ? 0.025 16.431 -5.483 1.00 87.50 80 ARG A O 1
ATOM 684 N N . ARG A 1 81 ? -1.580 17.601 -4.423 1.00 84.94 81 ARG A N 1
ATOM 685 C CA . ARG A 1 81 ? -1.737 18.636 -5.464 1.00 84.94 81 ARG A CA 1
ATOM 686 C C . ARG A 1 81 ? -0.427 19.381 -5.708 1.00 84.94 81 ARG A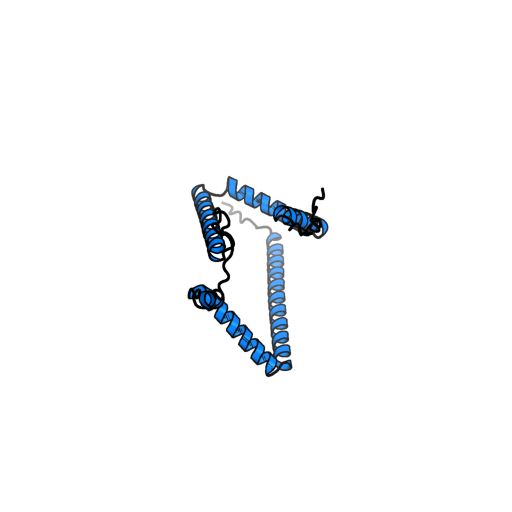 C 1
ATOM 688 O O . ARG A 1 81 ? -0.025 19.521 -6.855 1.00 84.94 81 ARG A O 1
ATOM 695 N N . GLN A 1 82 ? 0.275 19.763 -4.641 1.00 86.69 82 GLN A N 1
ATOM 696 C CA . GLN A 1 82 ? 1.584 20.405 -4.740 1.00 86.69 82 GLN A CA 1
ATOM 697 C C . GLN A 1 82 ? 2.598 19.521 -5.475 1.00 86.69 82 GLN A C 1
ATOM 699 O O . GLN A 1 82 ? 3.222 19.989 -6.417 1.00 86.69 82 GLN A O 1
ATOM 704 N N . ARG A 1 83 ? 2.702 18.229 -5.127 1.00 83.06 83 ARG A N 1
ATOM 705 C CA . ARG A 1 83 ? 3.579 17.289 -5.849 1.00 83.06 83 ARG A CA 1
ATOM 706 C C . ARG A 1 83 ? 3.221 17.170 -7.329 1.00 83.06 83 ARG A C 1
ATOM 708 O O . ARG A 1 83 ? 4.111 17.108 -8.162 1.00 83.06 83 ARG A O 1
ATOM 715 N N . LEU A 1 84 ? 1.934 17.128 -7.670 1.00 78.25 84 LEU A N 1
ATOM 716 C CA . LEU A 1 84 ? 1.507 17.067 -9.072 1.00 78.25 84 LEU A CA 1
ATOM 717 C C . LEU A 1 84 ? 1.837 18.362 -9.831 1.00 78.25 84 LEU A C 1
ATOM 719 O O . LEU A 1 84 ? 2.199 18.287 -11.002 1.00 78.25 84 LEU A O 1
ATOM 723 N N . LYS A 1 85 ? 1.763 19.521 -9.162 1.00 81.38 85 LYS A N 1
ATOM 724 C CA . LYS A 1 85 ? 2.207 20.815 -9.702 1.00 81.38 85 LYS A CA 1
ATOM 725 C C . LYS A 1 85 ? 3.725 20.843 -9.914 1.00 81.38 85 LYS A C 1
ATOM 727 O O . LYS A 1 85 ? 4.174 21.211 -10.989 1.00 81.38 85 LYS A O 1
ATOM 732 N N . GLU A 1 86 ? 4.510 20.390 -8.934 1.00 80.12 86 GLU A N 1
ATOM 733 C CA . GLU A 1 86 ? 5.978 20.283 -9.032 1.00 80.12 86 GLU A CA 1
ATOM 734 C C . GLU A 1 86 ? 6.424 19.325 -10.152 1.00 80.12 86 GLU A C 1
ATOM 736 O O . GLU A 1 86 ? 7.434 19.567 -10.802 1.00 80.12 86 GLU A O 1
ATOM 741 N N . MET A 1 87 ? 5.654 18.263 -10.409 1.00 70.44 87 MET A N 1
ATOM 742 C CA . MET A 1 87 ? 5.904 17.298 -11.491 1.00 70.44 87 MET A CA 1
ATOM 743 C C . MET A 1 87 ? 5.391 17.777 -12.863 1.00 70.44 87 MET A C 1
ATOM 745 O O . MET A 1 87 ? 5.478 17.023 -13.828 1.00 70.44 87 MET A O 1
ATOM 749 N N . GLY A 1 88 ? 4.818 18.984 -12.961 1.00 70.62 88 GLY A N 1
ATOM 750 C CA . GLY A 1 88 ? 4.312 19.552 -14.217 1.00 70.62 88 GLY A CA 1
ATOM 751 C C . GLY A 1 88 ? 3.044 18.889 -14.769 1.00 70.62 88 GLY A C 1
ATOM 752 O O . GLY A 1 88 ? 2.686 19.126 -15.915 1.00 70.62 88 GLY A O 1
ATOM 753 N N . ILE A 1 89 ? 2.353 18.061 -13.974 1.00 67.25 89 ILE A N 1
ATOM 754 C CA . ILE A 1 89 ? 1.139 17.338 -14.403 1.00 67.25 89 ILE A CA 1
ATOM 755 C C . ILE A 1 89 ? -0.087 18.266 -14.407 1.00 67.25 89 ILE A C 1
ATOM 757 O O . ILE A 1 89 ? -1.009 18.074 -15.190 1.00 67.25 89 ILE A O 1
ATOM 761 N N . TYR A 1 90 ? -0.089 19.285 -13.544 1.00 54.72 90 TYR A N 1
ATOM 762 C CA . TYR A 1 90 ? -0.990 20.432 -13.654 1.00 54.72 90 TYR A CA 1
ATOM 763 C C . TYR A 1 90 ? -0.182 21.605 -14.203 1.00 54.72 90 TYR A C 1
ATOM 765 O O . TYR A 1 90 ? 0.421 22.352 -13.430 1.00 54.72 90 TYR A O 1
ATOM 773 N N . SER A 1 91 ? -0.140 21.759 -15.526 1.00 48.59 91 SER A N 1
ATOM 774 C CA . SER A 1 91 ? 0.229 23.045 -16.105 1.00 48.59 91 SER A CA 1
ATOM 775 C C . SER A 1 91 ? -0.856 24.048 -15.717 1.00 48.59 91 SER A C 1
ATOM 777 O O . SER A 1 91 ? -2.047 23.830 -15.933 1.00 48.59 91 SER A O 1
ATOM 779 N N . SER A 1 92 ? -0.466 25.162 -15.108 1.00 51.41 92 SER A N 1
ATOM 780 C CA . SER A 1 92 ? -1.273 26.373 -15.200 1.00 51.41 92 SER A CA 1
ATOM 781 C C . SER A 1 92 ? -1.283 26.780 -16.673 1.00 51.41 92 SER A C 1
ATOM 783 O O . SER A 1 92 ? -0.353 27.432 -17.137 1.00 51.41 92 SER A O 1
ATOM 785 N N . SER A 1 93 ? -2.271 26.310 -17.427 1.00 44.22 93 SER A N 1
ATOM 786 C CA . SER A 1 93 ? -2.462 26.687 -18.825 1.00 44.22 93 SER A CA 1
ATOM 787 C C . SER A 1 93 ? -3.949 26.722 -19.162 1.00 44.22 93 SER A C 1
ATOM 789 O O . SER A 1 93 ? -4.459 25.905 -19.920 1.00 44.22 93 SER A O 1
ATOM 791 N N . THR A 1 94 ? -4.643 27.705 -18.603 1.00 45.34 94 THR A N 1
ATOM 792 C CA . THR A 1 94 ? -5.504 28.551 -19.433 1.00 45.34 94 THR A CA 1
ATOM 793 C C . THR A 1 94 ? -4.726 29.825 -19.729 1.00 45.34 94 THR A C 1
ATOM 795 O O . THR A 1 94 ? -4.971 30.881 -19.160 1.00 45.34 94 THR A O 1
ATOM 798 N N . SER A 1 95 ? -3.731 29.708 -20.596 1.00 41.38 95 SER A N 1
ATOM 799 C CA . SER A 1 95 ? -3.395 30.792 -21.504 1.00 41.38 95 SER A CA 1
ATOM 800 C C . SER A 1 95 ? -3.295 30.160 -22.885 1.00 41.38 95 SER A C 1
ATOM 802 O O . SER A 1 95 ? -2.664 29.123 -23.086 1.00 41.38 95 SER A O 1
ATOM 804 N N . THR A 1 96 ? -4.069 30.732 -23.792 1.00 43.88 96 THR A N 1
ATOM 805 C CA . THR A 1 96 ? -4.157 30.438 -25.221 1.00 43.88 96 THR A CA 1
ATOM 806 C C . THR A 1 96 ? -2.792 30.145 -25.856 1.00 43.88 96 THR A C 1
ATOM 808 O O . THR A 1 96 ? -1.806 30.797 -25.498 1.00 43.88 96 THR A O 1
ATOM 811 N N . PRO A 1 97 ? -2.711 29.218 -26.825 1.00 42.38 97 PRO A N 1
ATOM 812 C CA . PRO A 1 97 ? -1.449 28.866 -27.455 1.00 42.38 97 PRO A CA 1
ATOM 813 C C . PRO A 1 97 ? -0.958 30.043 -28.305 1.00 42.38 97 PRO A C 1
ATOM 815 O O . PRO A 1 97 ? -1.653 30.482 -29.217 1.00 42.38 97 PRO A O 1
ATOM 818 N N . LYS A 1 98 ? 0.249 30.542 -28.024 1.00 42.50 98 LYS A N 1
ATOM 819 C CA . LYS A 1 98 ? 1.034 31.290 -29.012 1.00 42.50 98 LYS A CA 1
ATOM 820 C C . LYS A 1 98 ? 2.106 30.368 -29.581 1.00 42.50 98 LYS A C 1
ATOM 822 O O . LYS A 1 98 ? 2.758 29.624 -28.851 1.00 42.50 98 LYS A O 1
ATOM 827 N N . SER A 1 99 ? 2.181 30.400 -30.902 1.00 41.12 99 SER A N 1
ATOM 828 C CA . SER A 1 99 ? 2.959 29.556 -31.799 1.00 41.12 99 SER A CA 1
ATOM 829 C C . SER A 1 99 ? 4.476 29.657 -31.620 1.00 41.12 99 SER A C 1
ATOM 831 O O . SER A 1 99 ? 5.004 30.701 -31.243 1.00 41.12 99 SER A O 1
ATOM 833 N N . ASP A 1 100 ? 5.124 28.539 -31.956 1.00 49.53 100 ASP A N 1
ATOM 834 C CA . ASP A 1 100 ? 6.480 28.332 -32.478 1.00 49.53 100 ASP A CA 1
ATOM 835 C C . ASP A 1 100 ? 7.570 29.349 -32.142 1.00 49.53 100 ASP A C 1
ATOM 837 O O . ASP A 1 100 ? 7.643 30.397 -32.773 1.00 49.53 100 ASP A O 1
ATOM 841 N N . LYS A 1 101 ? 8.531 28.931 -31.299 1.00 43.09 101 LYS A N 1
ATOM 842 C CA . LYS A 1 101 ? 9.973 29.040 -31.596 1.00 43.09 101 LYS A CA 1
ATOM 843 C C . LYS A 1 101 ? 10.733 27.872 -30.964 1.00 43.09 101 LYS A C 1
ATOM 845 O O . LYS A 1 101 ? 10.710 27.655 -29.754 1.00 43.09 101 LYS A O 1
ATOM 850 N N . THR A 1 102 ? 11.443 27.137 -31.808 1.00 52.09 102 THR A N 1
ATOM 851 C CA . THR A 1 102 ? 12.519 26.215 -31.444 1.00 52.09 102 THR A CA 1
ATOM 852 C C . THR A 1 102 ? 13.491 26.867 -30.457 1.00 52.09 102 THR A C 1
ATOM 854 O O . THR A 1 102 ? 14.155 27.842 -30.801 1.00 52.09 102 THR A O 1
ATOM 857 N N . SER A 1 103 ? 13.655 26.308 -29.258 1.00 45.44 103 SER A N 1
ATOM 858 C CA . SER A 1 103 ? 14.880 26.523 -28.482 1.00 45.44 103 SER A CA 1
ATOM 859 C C . SER A 1 103 ? 15.274 25.256 -27.727 1.00 45.44 103 SER A C 1
ATOM 861 O O . SER A 1 103 ? 14.477 24.582 -27.074 1.00 45.44 103 SER A O 1
ATOM 863 N N . LYS A 1 104 ? 16.535 24.883 -27.934 1.00 46.38 104 LYS A N 1
ATOM 864 C CA . LYS A 1 104 ? 17.182 23.668 -27.453 1.00 46.38 104 LYS A CA 1
ATOM 865 C C . LYS A 1 104 ? 17.293 23.674 -25.919 1.00 46.38 104 LYS A C 1
ATOM 867 O O . LYS A 1 104 ? 17.527 24.706 -25.305 1.00 46.38 104 LYS A O 1
ATOM 872 N N . SER A 1 105 ? 17.270 22.473 -25.333 1.00 49.69 105 SER A N 1
ATOM 873 C CA . SER A 1 105 ? 17.980 22.141 -24.085 1.00 49.69 105 SER A CA 1
ATOM 874 C C . SER A 1 105 ? 17.540 22.870 -22.793 1.00 49.69 105 SER A C 1
ATOM 876 O O . SER A 1 105 ? 18.279 23.663 -22.214 1.00 49.69 105 SER A O 1
ATOM 878 N N . THR A 1 106 ? 16.388 22.480 -22.230 1.00 43.06 106 THR A N 1
ATOM 879 C CA . THR A 1 106 ? 16.091 22.682 -20.786 1.00 43.06 106 THR A CA 1
ATOM 880 C C . THR A 1 106 ? 16.204 21.380 -19.970 1.00 43.06 106 THR A C 1
ATOM 882 O O . THR A 1 106 ? 16.335 21.414 -18.744 1.00 43.06 106 THR A O 1
ATOM 885 N N . GLN A 1 107 ? 16.256 20.212 -20.628 1.00 48.69 107 GLN A N 1
ATOM 886 C CA . GLN A 1 107 ? 16.368 18.909 -19.953 1.00 48.69 107 GLN A CA 1
ATOM 887 C C . GLN A 1 107 ? 17.661 18.760 -19.128 1.00 48.69 107 GLN A C 1
ATOM 889 O O . GLN A 1 107 ? 17.648 18.117 -18.079 1.00 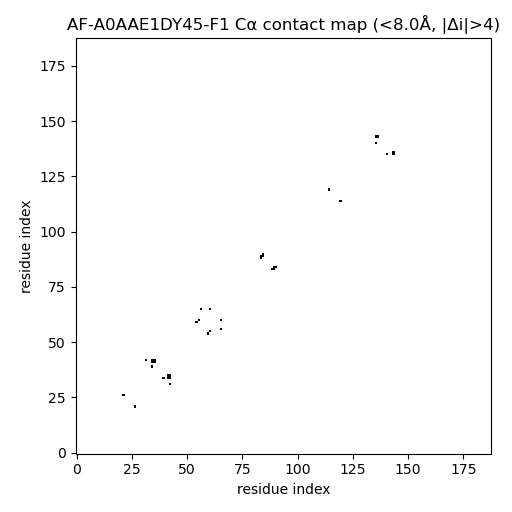48.69 107 GLN A O 1
ATOM 894 N N . THR A 1 108 ? 18.752 19.423 -19.516 1.00 49.12 108 THR A N 1
ATOM 895 C CA . THR A 1 108 ? 20.063 19.298 -18.854 1.00 49.12 108 THR A CA 1
ATOM 896 C C . THR A 1 108 ? 20.215 20.179 -17.607 1.00 49.12 108 THR A C 1
ATOM 898 O O . THR A 1 108 ? 21.013 19.864 -16.725 1.00 49.12 108 THR A O 1
ATOM 901 N N . ARG A 1 109 ? 19.435 21.265 -17.473 1.00 41.34 109 ARG A N 1
ATOM 902 C CA . ARG A 1 109 ? 19.560 22.217 -16.347 1.00 41.34 109 ARG A CA 1
ATOM 903 C C . ARG A 1 109 ? 18.622 21.889 -15.178 1.00 41.34 109 ARG A C 1
ATOM 905 O O . ARG A 1 109 ? 18.981 22.122 -14.025 1.00 41.34 109 ARG A O 1
ATOM 912 N N . VAL A 1 110 ? 17.466 21.276 -15.451 1.00 45.53 110 VAL A N 1
ATOM 913 C CA . VAL A 1 110 ? 16.504 20.847 -14.413 1.00 45.53 110 VAL A CA 1
ATOM 914 C C . VAL A 1 110 ? 16.991 19.598 -13.667 1.00 45.53 110 VAL A C 1
ATOM 916 O O . VAL A 1 110 ? 16.778 19.483 -12.460 1.00 45.53 110 VAL A O 1
ATOM 919 N N . ALA A 1 111 ? 17.749 18.717 -14.331 1.00 50.34 111 ALA A N 1
ATOM 920 C CA . ALA A 1 111 ? 18.337 17.529 -13.705 1.00 50.34 111 ALA A CA 1
ATOM 921 C C . ALA A 1 111 ? 19.375 17.852 -12.607 1.00 50.34 111 ALA A C 1
ATOM 923 O O . ALA A 1 111 ? 19.609 17.025 -11.729 1.00 50.34 111 ALA A O 1
ATOM 924 N N . LYS A 1 112 ? 19.961 19.061 -12.611 1.00 51.91 112 LYS A N 1
ATOM 925 C CA . LYS A 1 112 ? 20.950 19.496 -11.609 1.00 51.91 112 LYS A CA 1
ATOM 926 C C . LYS A 1 112 ? 20.349 20.130 -10.347 1.00 51.91 112 LYS A C 1
ATOM 928 O O . LYS A 1 112 ? 21.052 20.207 -9.346 1.00 51.91 112 LYS A O 1
ATOM 933 N N . LYS A 1 113 ? 19.090 20.601 -10.356 1.00 49.56 113 LYS A N 1
ATOM 934 C CA . LYS A 1 113 ? 18.588 21.527 -9.309 1.00 49.56 113 LYS A CA 1
ATOM 935 C C . LYS A 1 113 ? 17.479 20.991 -8.394 1.00 49.56 113 LYS A C 1
ATOM 937 O O . LYS A 1 113 ? 17.010 21.722 -7.528 1.00 49.56 113 LYS A O 1
ATOM 942 N N . LEU A 1 114 ? 17.086 19.723 -8.526 1.00 48.59 114 LEU A N 1
ATOM 943 C CA . LEU A 1 114 ? 16.103 19.078 -7.642 1.00 48.59 114 LEU A CA 1
ATOM 944 C C . LEU A 1 114 ? 16.746 17.972 -6.801 1.00 48.59 114 LEU A C 1
ATOM 946 O O . LEU A 1 114 ? 16.369 16.808 -6.889 1.00 48.59 114 LEU A O 1
ATOM 950 N N . LEU A 1 115 ? 17.710 18.367 -5.969 1.00 46.66 115 LEU A N 1
ATOM 951 C CA . LEU A 1 115 ? 18.204 17.569 -4.850 1.00 46.66 115 LEU A CA 1
ATOM 952 C C . LEU A 1 115 ? 17.717 18.204 -3.532 1.00 46.66 115 LEU A C 1
ATOM 954 O O . LEU A 1 115 ? 18.417 18.993 -2.896 1.00 46.66 115 LEU A O 1
ATOM 958 N N . LYS A 1 116 ? 16.471 17.908 -3.133 1.00 48.28 116 LYS A N 1
ATOM 959 C CA . LYS A 1 116 ? 15.969 18.209 -1.779 1.00 48.28 116 LYS A CA 1
ATOM 960 C C . LYS A 1 116 ? 16.398 17.061 -0.853 1.00 48.28 116 LYS A C 1
ATOM 962 O O . LYS A 1 116 ? 15.706 16.051 -0.711 1.00 48.28 116 LYS A O 1
ATOM 967 N N . LYS A 1 117 ? 17.535 17.302 -0.192 1.00 54.66 117 LYS A N 1
ATOM 968 C CA . LYS A 1 117 ? 18.402 16.475 0.680 1.00 54.66 117 LYS A CA 1
ATOM 969 C C . LYS A 1 117 ? 17.824 15.281 1.485 1.00 54.66 117 LYS A C 1
ATOM 971 O O . LYS A 1 117 ? 18.602 14.400 1.827 1.00 54.66 117 LYS A O 1
ATOM 976 N N . ASN A 1 118 ? 16.516 15.138 1.730 1.00 50.44 118 ASN A N 1
ATOM 977 C CA . ASN A 1 118 ? 15.960 14.023 2.531 1.00 50.44 118 ASN A CA 1
ATOM 978 C C . ASN A 1 118 ? 15.213 12.936 1.728 1.00 50.44 118 ASN A C 1
ATOM 980 O O . ASN A 1 118 ? 15.113 11.794 2.182 1.00 50.44 118 ASN A O 1
ATOM 984 N N . VAL A 1 119 ? 14.705 13.242 0.528 1.00 50.72 119 VAL A N 1
ATOM 985 C CA . VAL A 1 119 ? 14.151 12.221 -0.394 1.00 50.72 119 VAL A CA 1
ATOM 986 C C . VAL A 1 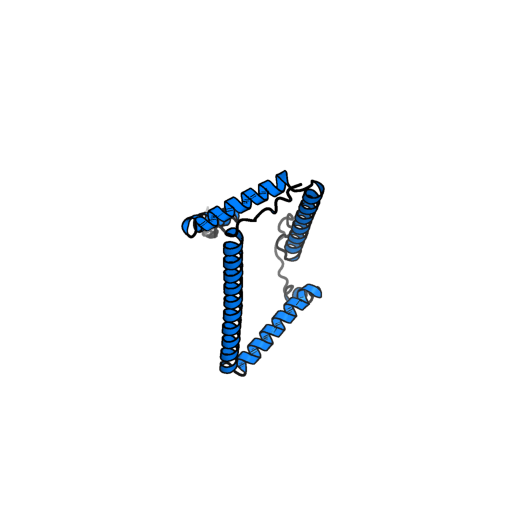119 ? 15.271 11.597 -1.226 1.00 50.72 119 VAL A C 1
ATOM 988 O O . VAL A 1 119 ? 15.236 10.400 -1.530 1.00 50.72 119 VAL A O 1
ATOM 991 N N . ASP A 1 120 ? 16.306 12.383 -1.512 1.00 54.41 120 ASP A N 1
ATOM 992 C CA . ASP A 1 120 ? 17.477 11.930 -2.251 1.00 54.41 120 ASP 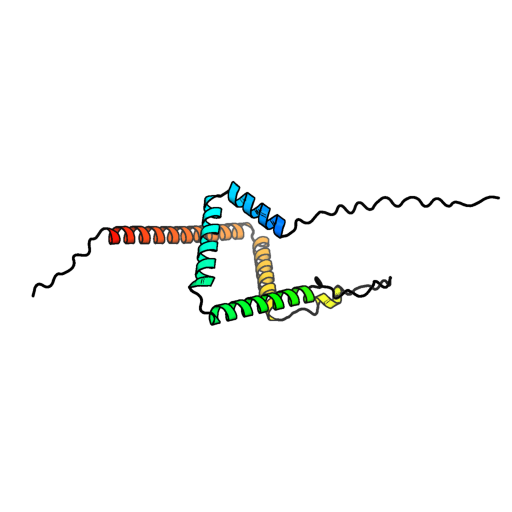A CA 1
ATOM 993 C C . ASP A 1 120 ? 18.357 10.990 -1.436 1.00 54.41 120 ASP A C 1
ATOM 995 O O . ASP A 1 120 ? 18.836 10.015 -1.993 1.00 54.41 120 ASP A O 1
ATOM 999 N N . GLY A 1 121 ? 18.460 11.158 -0.112 1.00 61.78 121 GLY A N 1
ATOM 1000 C CA . GLY A 1 121 ? 19.216 10.227 0.734 1.00 61.78 121 GLY A CA 1
ATOM 1001 C C . GLY A 1 121 ? 18.705 8.781 0.649 1.00 61.78 121 GLY A C 1
ATOM 1002 O O . GLY A 1 121 ? 19.488 7.848 0.490 1.00 61.78 121 GLY A O 1
ATOM 1003 N N . LYS A 1 122 ? 17.380 8.567 0.662 1.00 70.88 122 LYS A N 1
ATOM 1004 C CA . LYS A 1 122 ? 16.796 7.216 0.513 1.00 70.88 122 LYS A CA 1
ATOM 1005 C C . LYS A 1 122 ? 16.961 6.661 -0.904 1.00 70.88 122 LYS A C 1
ATOM 1007 O O . LYS A 1 122 ? 17.182 5.460 -1.065 1.00 70.88 122 LYS A O 1
ATOM 1012 N N . ARG A 1 123 ? 16.853 7.514 -1.929 1.00 68.56 123 ARG A N 1
ATOM 1013 C CA . ARG A 1 123 ? 17.067 7.126 -3.335 1.00 68.56 123 ARG A CA 1
ATOM 1014 C C . ARG A 1 123 ? 18.525 6.774 -3.605 1.00 68.56 123 ARG A C 1
ATOM 1016 O O . ARG A 1 123 ? 18.789 5.760 -4.243 1.00 68.56 123 ARG A O 1
ATOM 1023 N N . GLU A 1 124 ? 19.448 7.556 -3.066 1.00 74.31 124 GLU A N 1
ATOM 1024 C CA . GLU A 1 124 ? 20.882 7.347 -3.201 1.00 74.31 124 GLU A CA 1
ATOM 1025 C C . GLU A 1 124 ? 21.319 6.086 -2.456 1.00 74.31 124 GLU A C 1
ATOM 1027 O O . GLU A 1 124 ? 21.960 5.214 -3.033 1.00 74.31 124 GLU A O 1
ATOM 1032 N N . GLN A 1 125 ? 20.827 5.867 -1.232 1.00 79.69 125 GLN A N 1
ATOM 1033 C CA . GLN A 1 125 ? 21.036 4.599 -0.527 1.00 79.69 125 GLN A CA 1
ATOM 1034 C C . GLN A 1 125 ? 20.503 3.393 -1.315 1.00 79.69 125 GLN A C 1
ATOM 1036 O O . GLN A 1 125 ? 21.143 2.340 -1.337 1.00 79.69 125 GLN A O 1
ATOM 1041 N N . ALA A 1 126 ? 19.344 3.513 -1.969 1.00 80.81 126 ALA A N 1
ATOM 1042 C CA . ALA A 1 126 ? 18.804 2.443 -2.805 1.00 80.81 126 ALA A CA 1
ATOM 1043 C C . ALA A 1 126 ? 19.683 2.179 -4.040 1.00 80.81 126 ALA A C 1
ATOM 1045 O O . ALA A 1 126 ? 19.963 1.014 -4.336 1.00 80.81 126 ALA A O 1
ATOM 1046 N N . ARG A 1 127 ? 20.173 3.233 -4.707 1.00 82.81 127 ARG A N 1
ATOM 1047 C CA . ARG A 1 127 ? 21.122 3.129 -5.828 1.00 82.81 127 ARG A CA 1
ATOM 1048 C C . ARG A 1 127 ? 22.429 2.474 -5.405 1.00 82.81 127 ARG A C 1
ATOM 1050 O O . ARG A 1 127 ? 22.827 1.493 -6.024 1.00 82.81 127 ARG A O 1
ATOM 1057 N N . VAL A 1 128 ? 23.044 2.929 -4.313 1.00 88.12 128 VAL A N 1
ATOM 1058 C CA . VAL A 1 128 ? 24.288 2.355 -3.775 1.00 88.12 128 VAL A CA 1
ATOM 1059 C C . VAL A 1 128 ? 24.096 0.881 -3.414 1.00 88.12 128 VAL A C 1
ATOM 1061 O O . VAL A 1 128 ? 24.917 0.038 -3.776 1.00 88.12 128 VAL A O 1
ATOM 1064 N N . ARG A 1 129 ? 22.978 0.517 -2.769 1.00 89.56 129 ARG A N 1
ATOM 1065 C CA . ARG A 1 129 ? 22.649 -0.893 -2.482 1.00 89.56 129 ARG A CA 1
ATOM 1066 C C . ARG A 1 129 ? 22.498 -1.719 -3.760 1.00 89.56 129 ARG A C 1
ATOM 1068 O O . ARG A 1 129 ? 22.940 -2.866 -3.794 1.00 89.56 129 ARG A O 1
ATOM 1075 N N . GLN A 1 130 ? 21.871 -1.164 -4.795 1.00 89.81 130 GLN A N 1
ATOM 1076 C CA . GLN A 1 130 ? 21.697 -1.835 -6.080 1.00 89.81 130 GLN A CA 1
ATOM 1077 C C . GLN A 1 130 ? 23.030 -1.999 -6.819 1.00 89.81 130 GLN A C 1
ATOM 1079 O O . GLN A 1 130 ? 23.291 -3.080 -7.340 1.00 89.81 130 GLN A O 1
ATOM 1084 N N . ALA A 1 131 ? 23.890 -0.980 -6.809 1.00 90.62 131 ALA A N 1
ATOM 1085 C CA . ALA A 1 131 ? 25.230 -1.028 -7.383 1.00 90.62 131 ALA A CA 1
ATOM 1086 C C . ALA A 1 131 ? 26.101 -2.077 -6.679 1.00 90.62 131 ALA A C 1
ATOM 1088 O O . ALA A 1 131 ? 26.632 -2.960 -7.343 1.00 90.62 131 ALA A O 1
ATOM 1089 N N . ARG A 1 132 ? 26.145 -2.083 -5.338 1.00 88.88 132 ARG A N 1
ATOM 1090 C CA . ARG A 1 132 ? 26.856 -3.113 -4.554 1.00 88.88 132 ARG A CA 1
ATOM 1091 C C . ARG A 1 132 ? 26.337 -4.519 -4.841 1.00 88.88 132 ARG A C 1
ATOM 1093 O O . ARG A 1 132 ? 27.117 -5.452 -4.987 1.00 88.88 132 ARG A O 1
ATOM 1100 N N . ARG A 1 133 ? 25.014 -4.678 -4.960 1.00 87.81 133 ARG A N 1
ATOM 1101 C CA . ARG A 1 133 ? 24.405 -5.960 -5.337 1.00 87.81 133 ARG A CA 1
ATOM 1102 C C . ARG A 1 133 ? 24.851 -6.397 -6.732 1.00 87.81 133 ARG A C 1
ATOM 1104 O O . ARG A 1 133 ? 25.207 -7.554 -6.896 1.00 87.81 133 ARG A O 1
ATOM 1111 N N . ARG A 1 134 ? 24.840 -5.492 -7.715 1.00 90.50 134 ARG A N 1
ATOM 1112 C CA . ARG A 1 134 ? 25.299 -5.774 -9.084 1.00 90.50 134 ARG A CA 1
ATOM 1113 C C . ARG A 1 134 ? 26.785 -6.116 -9.125 1.00 90.50 134 ARG A C 1
ATOM 1115 O O . ARG A 1 134 ? 27.135 -7.077 -9.790 1.00 90.50 134 ARG A O 1
ATOM 1122 N N . ALA A 1 135 ? 27.623 -5.397 -8.381 1.00 91.25 135 ALA A N 1
ATOM 1123 C CA . ALA A 1 135 ? 29.046 -5.698 -8.255 1.00 91.25 135 ALA A CA 1
ATOM 1124 C C . ALA A 1 135 ? 29.268 -7.095 -7.655 1.00 91.25 135 ALA A C 1
ATOM 1126 O O . ALA A 1 135 ? 30.021 -7.877 -8.218 1.00 91.25 135 ALA A O 1
ATOM 1127 N N . LYS A 1 136 ? 28.537 -7.454 -6.588 1.00 89.38 136 LYS A N 1
ATOM 1128 C CA . LYS A 1 136 ? 28.606 -8.796 -5.986 1.00 89.38 136 LYS A CA 1
ATOM 1129 C C . LYS A 1 136 ? 28.154 -9.897 -6.951 1.00 89.38 136 LYS A C 1
ATOM 1131 O O . LYS A 1 136 ? 28.811 -10.924 -7.036 1.00 89.38 136 LYS A O 1
ATOM 1136 N N . ILE A 1 137 ? 27.066 -9.669 -7.694 1.00 88.50 137 ILE A N 1
ATOM 1137 C CA . ILE A 1 137 ? 26.591 -10.599 -8.732 1.00 88.50 137 ILE A CA 1
ATOM 1138 C C . ILE A 1 137 ? 27.636 -10.748 -9.837 1.00 88.50 137 ILE A C 1
ATOM 1140 O O . ILE A 1 137 ? 27.906 -11.865 -10.249 1.00 88.50 137 ILE A O 1
ATOM 1144 N N . LYS A 1 138 ? 28.219 -9.640 -10.307 1.00 92.81 138 LYS A N 1
ATOM 1145 C CA . LYS A 1 138 ? 29.221 -9.647 -11.377 1.00 92.81 138 LYS A CA 1
ATOM 1146 C C . LYS A 1 138 ? 30.515 -10.340 -10.942 1.00 92.81 138 LYS A C 1
ATOM 1148 O O . LYS A 1 138 ? 31.093 -11.060 -11.739 1.00 92.81 138 LYS A O 1
ATOM 1153 N N . ALA A 1 139 ? 30.951 -10.126 -9.700 1.00 91.56 139 ALA A N 1
ATOM 1154 C CA . ALA A 1 139 ? 32.171 -10.723 -9.164 1.00 91.56 139 ALA A CA 1
ATOM 1155 C C . ALA A 1 139 ? 32.022 -12.227 -8.891 1.00 91.56 139 ALA A C 1
ATOM 1157 O O . ALA A 1 139 ? 32.954 -12.982 -9.129 1.00 91.56 139 ALA A O 1
ATOM 1158 N N . SER A 1 140 ? 30.868 -12.675 -8.382 1.00 92.31 140 SER A N 1
ATOM 1159 C CA . SER A 1 140 ? 30.628 -14.099 -8.131 1.00 92.31 140 SER A CA 1
ATOM 1160 C C . SER A 1 140 ? 29.127 -14.435 -8.156 1.00 92.31 140 SER A C 1
ATOM 1162 O O . SER A 1 140 ? 28.436 -14.350 -7.130 1.00 92.31 140 SER A O 1
ATOM 1164 N N . PRO A 1 141 ? 28.592 -14.824 -9.328 1.00 90.38 141 PRO A N 1
ATOM 1165 C CA . PRO A 1 141 ? 27.174 -15.140 -9.488 1.00 90.38 141 PRO A CA 1
ATOM 1166 C C . PRO A 1 141 ? 26.721 -16.316 -8.614 1.00 90.38 141 PRO A C 1
ATOM 1168 O O . PRO A 1 141 ? 25.673 -16.242 -7.967 1.00 90.38 141 PRO A O 1
ATOM 1171 N N . GLU A 1 142 ? 27.521 -17.382 -8.552 1.00 90.12 142 GLU A N 1
ATOM 1172 C CA . GLU A 1 142 ? 27.175 -18.624 -7.852 1.00 90.12 142 GLU A CA 1
ATOM 1173 C C . GLU A 1 142 ? 27.100 -18.440 -6.335 1.00 90.12 142 GLU A C 1
ATOM 1175 O O . GLU A 1 142 ? 26.145 -18.880 -5.689 1.00 90.12 142 GLU A O 1
ATOM 1180 N N . THR A 1 143 ? 28.066 -17.730 -5.744 1.00 87.44 143 THR A N 1
ATOM 1181 C CA . THR A 1 143 ? 28.053 -17.451 -4.300 1.00 87.44 143 THR A CA 1
ATOM 1182 C C . THR A 1 143 ? 26.889 -16.536 -3.923 1.00 87.44 143 THR A C 1
ATOM 1184 O O . THR A 1 143 ? 26.242 -16.744 -2.892 1.00 87.44 143 THR A O 1
ATOM 1187 N N . TYR A 1 144 ? 26.544 -15.570 -4.783 1.00 88.50 144 TYR A N 1
ATOM 1188 C CA . TYR A 1 144 ? 25.372 -14.721 -4.590 1.00 88.50 144 TYR A CA 1
ATOM 1189 C C . TYR A 1 144 ? 24.063 -15.522 -4.621 1.00 88.50 144 TYR A C 1
ATOM 1191 O O . TYR A 1 144 ? 23.179 -15.276 -3.792 1.00 88.50 144 TYR A O 1
ATOM 1199 N N . GLN A 1 145 ? 23.928 -16.488 -5.536 1.00 90.81 145 GLN A N 1
ATOM 1200 C CA . GLN A 1 145 ? 22.762 -17.373 -5.570 1.00 90.81 145 GLN A CA 1
ATOM 1201 C C . GLN A 1 145 ? 22.664 -18.228 -4.299 1.00 90.81 145 GLN A C 1
ATOM 1203 O O . GLN A 1 145 ? 21.621 -18.198 -3.639 1.00 90.81 145 GLN A O 1
ATOM 1208 N N . LYS A 1 146 ? 23.762 -18.872 -3.879 1.00 91.75 146 LYS A N 1
ATOM 1209 C CA . LYS A 1 146 ? 23.816 -19.666 -2.636 1.00 91.75 146 LYS A CA 1
ATOM 1210 C C . LYS A 1 146 ? 23.428 -18.835 -1.404 1.00 91.75 146 LYS A C 1
ATOM 1212 O O . LYS A 1 146 ? 22.629 -19.270 -0.573 1.00 91.75 146 LYS A O 1
ATOM 1217 N N . GLU A 1 147 ? 23.924 -17.601 -1.277 1.00 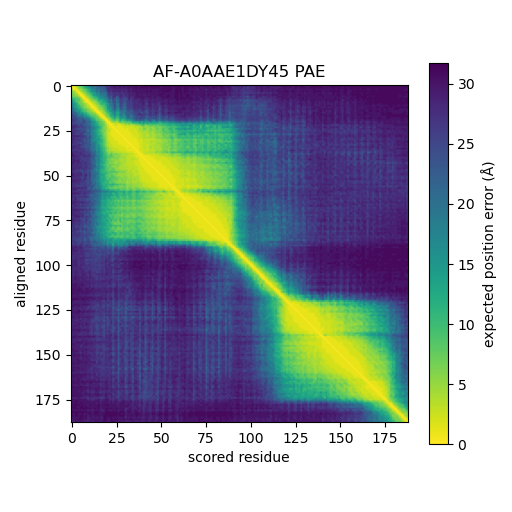89.00 147 GLU A N 1
ATOM 1218 C CA . GLU A 1 147 ? 23.522 -16.698 -0.187 1.00 89.00 147 GLU A CA 1
ATOM 1219 C C . GLU A 1 147 ? 22.042 -16.299 -0.247 1.00 89.00 147 GLU A C 1
ATOM 1221 O O . GLU A 1 147 ? 21.371 -16.203 0.788 1.00 89.00 147 GLU A O 1
ATOM 1226 N N . LYS A 1 148 ? 21.522 -16.032 -1.449 1.00 91.12 148 LYS A N 1
ATOM 1227 C CA . LYS A 1 148 ? 20.116 -15.669 -1.660 1.00 91.12 148 LYS A CA 1
ATOM 1228 C C . LYS A 1 148 ? 19.190 -16.809 -1.235 1.00 91.12 148 LYS A C 1
ATOM 1230 O O . LYS A 1 148 ? 18.177 -16.544 -0.586 1.00 91.12 148 LYS A O 1
ATOM 1235 N N . GLU A 1 149 ? 19.544 -18.053 -1.539 1.00 92.44 149 GLU A N 1
ATOM 1236 C CA . GLU A 1 149 ? 18.804 -19.239 -1.101 1.00 92.44 149 GLU A CA 1
ATOM 1237 C C . GLU A 1 149 ? 18.872 -19.451 0.410 1.00 92.44 149 GLU A C 1
ATOM 1239 O O . GLU A 1 149 ? 17.828 -19.624 1.039 1.00 92.44 149 GLU A O 1
ATOM 1244 N N . LYS A 1 150 ? 20.056 -19.321 1.028 1.00 94.19 150 LYS A N 1
ATOM 1245 C CA . LYS A 1 150 ? 20.193 -19.370 2.497 1.00 94.19 150 LYS A CA 1
ATOM 1246 C C . LYS A 1 150 ? 19.287 -18.345 3.188 1.00 94.19 150 LYS A C 1
ATOM 1248 O O . LYS A 1 150 ? 18.625 -18.654 4.178 1.00 94.19 150 LYS A O 1
ATOM 1253 N N . ARG A 1 151 ? 19.196 -17.122 2.648 1.00 90.19 151 ARG A N 1
ATOM 1254 C CA . ARG A 1 151 ? 18.286 -16.082 3.168 1.00 90.19 151 ARG A CA 1
ATOM 1255 C C . ARG A 1 151 ? 16.812 -16.447 2.994 1.00 90.19 151 ARG A C 1
ATOM 1257 O O . ARG A 1 151 ? 16.025 -16.149 3.891 1.00 90.19 151 ARG A O 1
ATOM 1264 N N . ARG A 1 152 ? 16.435 -17.072 1.871 1.00 91.69 152 ARG A N 1
ATOM 1265 C CA . ARG A 1 152 ? 15.065 -17.561 1.636 1.00 91.69 152 ARG A CA 1
ATOM 1266 C C . ARG A 1 152 ? 14.682 -18.649 2.640 1.00 91.69 152 ARG A C 1
ATOM 1268 O O . ARG A 1 152 ? 13.649 -18.492 3.284 1.00 91.69 152 ARG A O 1
ATOM 1275 N N . LYS A 1 153 ? 15.542 -19.654 2.845 1.00 94.00 153 LYS A N 1
ATOM 1276 C CA . LYS A 1 153 ? 15.328 -20.729 3.831 1.00 94.00 153 LYS A CA 1
ATOM 1277 C C . LYS A 1 153 ? 15.146 -20.168 5.245 1.00 94.00 153 LYS A C 1
ATOM 1279 O O . LYS A 1 153 ? 14.113 -20.384 5.866 1.00 94.00 153 LYS A O 1
ATOM 1284 N N . LYS A 1 154 ? 16.050 -19.286 5.691 1.00 93.50 154 LYS A N 1
ATOM 1285 C CA . LYS A 1 154 ? 15.943 -18.626 7.009 1.00 93.50 154 LYS A CA 1
ATOM 1286 C C . LYS A 1 154 ? 14.656 -17.806 7.175 1.00 93.50 154 LYS A C 1
ATOM 1288 O O . LYS A 1 154 ? 14.135 -17.675 8.281 1.00 93.50 154 LYS A O 1
ATOM 1293 N N . TYR A 1 155 ? 14.155 -17.195 6.099 1.00 92.44 155 TYR A N 1
ATOM 1294 C CA . TYR A 1 155 ? 12.891 -16.458 6.131 1.00 92.44 155 TYR A CA 1
ATOM 1295 C C . TYR A 1 155 ? 11.680 -17.398 6.235 1.00 92.44 155 TYR A C 1
ATOM 1297 O O . TYR A 1 155 ? 10.772 -17.114 7.016 1.00 92.44 155 TYR A O 1
ATOM 1305 N N . GLN A 1 156 ? 11.686 -18.515 5.503 1.00 90.50 156 GLN A N 1
ATOM 1306 C CA . GLN A 1 156 ? 10.654 -19.554 5.593 1.00 90.50 156 GLN A CA 1
ATOM 1307 C C . GLN A 1 156 ? 10.609 -20.176 6.993 1.00 90.50 156 GLN A C 1
ATOM 1309 O O . GLN A 1 156 ? 9.554 -20.135 7.618 1.00 90.50 156 GLN A O 1
ATOM 1314 N N . GLU A 1 157 ? 11.753 -20.575 7.554 1.00 92.31 157 GLU A N 1
ATOM 1315 C CA . GLU A 1 157 ? 11.842 -21.097 8.927 1.00 92.31 157 GLU A CA 1
ATOM 1316 C C . GLU A 1 157 ? 11.263 -20.120 9.962 1.00 92.31 157 GLU A C 1
ATOM 1318 O O . GLU A 1 157 ? 10.551 -20.509 10.887 1.00 92.31 157 GLU A O 1
ATOM 1323 N N . LYS A 1 158 ? 11.547 -18.816 9.824 1.00 91.38 158 LYS A N 1
ATOM 1324 C CA . LYS A 1 158 ? 10.972 -17.789 10.709 1.00 91.38 158 LYS A CA 1
ATOM 1325 C C . LYS A 1 158 ? 9.455 -17.696 10.564 1.00 91.38 158 LYS A C 1
ATOM 1327 O O . LYS A 1 158 ? 8.763 -17.526 11.566 1.00 91.38 158 LYS A O 1
ATOM 1332 N N . LYS A 1 159 ? 8.947 -17.785 9.333 1.00 91.50 159 LYS A N 1
ATOM 1333 C CA . LYS A 1 159 ? 7.510 -17.743 9.043 1.00 91.50 159 LYS A CA 1
ATOM 1334 C C . LYS A 1 159 ? 6.797 -18.966 9.627 1.00 91.50 159 LYS A C 1
ATOM 1336 O O . LYS A 1 159 ? 5.756 -18.808 10.254 1.00 91.50 159 LYS A O 1
ATOM 1341 N N . GLU A 1 160 ? 7.385 -20.150 9.492 1.00 89.56 160 GLU A N 1
ATOM 1342 C CA . GLU A 1 160 ? 6.873 -21.404 10.056 1.00 89.56 160 GLU A CA 1
ATOM 1343 C C . GLU A 1 160 ? 6.895 -21.393 11.585 1.00 89.56 160 GLU A C 1
ATOM 1345 O O . GLU A 1 160 ? 5.890 -21.705 12.219 1.00 89.56 160 GLU A O 1
ATOM 1350 N N . LYS A 1 161 ? 7.991 -20.933 12.205 1.00 90.94 161 LYS A N 1
ATOM 1351 C CA . LYS A 1 161 ? 8.061 -20.753 13.666 1.00 90.94 161 LYS A CA 1
ATOM 1352 C C . LYS A 1 161 ? 6.973 -19.809 14.182 1.00 90.94 161 LYS A C 1
ATOM 1354 O O . LYS A 1 161 ? 6.376 -20.088 15.220 1.00 90.94 161 LYS A O 1
ATOM 1359 N N . ALA A 1 162 ? 6.695 -18.720 13.462 1.00 84.62 162 ALA A N 1
ATOM 1360 C CA . ALA A 1 162 ? 5.625 -17.788 13.812 1.00 84.62 162 ALA A CA 1
ATOM 1361 C C . ALA A 1 162 ? 4.225 -18.402 13.629 1.00 84.62 162 ALA A C 1
ATOM 1363 O O . ALA A 1 162 ? 3.358 -18.201 14.472 1.00 84.62 162 ALA A O 1
ATOM 1364 N N . ALA A 1 163 ? 3.995 -19.187 12.575 1.00 81.81 163 ALA A N 1
ATOM 1365 C CA . ALA A 1 163 ? 2.730 -19.902 12.397 1.00 81.81 163 ALA A CA 1
ATOM 1366 C C . ALA A 1 163 ? 2.512 -20.940 13.514 1.00 81.81 163 ALA A C 1
ATOM 1368 O O . ALA A 1 163 ? 1.456 -20.973 14.145 1.00 81.81 163 ALA A O 1
ATOM 1369 N N . ASN A 1 164 ? 3.548 -21.716 13.839 1.00 83.56 164 ASN A N 1
ATOM 1370 C CA . ASN A 1 164 ? 3.506 -22.728 14.893 1.00 83.56 164 ASN A CA 1
ATOM 1371 C C . ASN A 1 164 ? 3.305 -22.117 16.287 1.00 83.56 164 ASN A C 1
ATOM 1373 O O . ASN A 1 164 ? 2.625 -22.709 17.128 1.00 83.56 164 ASN A O 1
ATOM 1377 N N . SER A 1 165 ? 3.859 -20.928 16.557 1.00 83.12 165 SER A N 1
ATOM 1378 C CA . SER A 1 165 ? 3.612 -20.233 17.825 1.00 83.12 165 SER A CA 1
ATOM 1379 C C . SER A 1 165 ? 2.153 -19.782 17.950 1.00 83.12 165 SER A C 1
ATOM 1381 O O . SER A 1 165 ? 1.561 -19.953 19.015 1.00 83.12 165 SER A O 1
ATOM 1383 N N . VAL A 1 166 ? 1.541 -19.302 16.863 1.00 79.12 166 VAL A N 1
ATOM 1384 C CA . VAL A 1 166 ? 0.115 -18.938 16.823 1.00 79.12 166 VAL A CA 1
ATOM 1385 C C . VAL A 1 166 ? -0.772 -20.160 17.064 1.00 79.12 166 VAL A C 1
ATOM 1387 O O . VAL A 1 166 ? -1.669 -20.093 17.904 1.00 79.12 166 VAL A O 1
ATOM 1390 N N . VAL A 1 167 ? -0.486 -21.299 16.422 1.00 77.94 167 VAL A N 1
ATOM 1391 C CA . VAL A 1 167 ? -1.222 -22.558 16.650 1.00 77.94 167 VAL A CA 1
ATOM 1392 C C . VAL A 1 167 ? -1.147 -22.985 18.121 1.00 77.94 167 VAL A C 1
ATOM 1394 O O . VAL A 1 167 ? -2.176 -23.278 18.730 1.00 77.94 167 VAL A O 1
ATOM 1397 N N . LYS A 1 168 ? 0.041 -22.926 18.742 1.00 78.88 168 LYS A N 1
ATOM 1398 C CA . LYS A 1 168 ? 0.215 -23.230 20.177 1.00 78.88 168 LYS A CA 1
ATOM 1399 C C . LYS A 1 168 ? -0.586 -22.288 21.082 1.00 78.88 168 LYS A C 1
ATOM 1401 O O . LYS A 1 168 ? -1.125 -22.728 22.097 1.00 78.88 168 LYS A O 1
ATOM 1406 N N . ILE A 1 169 ? -0.683 -21.003 20.736 1.00 78.12 169 ILE A N 1
ATOM 1407 C CA . ILE A 1 169 ? -1.485 -20.021 21.484 1.00 78.12 169 ILE A CA 1
ATOM 1408 C C . ILE A 1 169 ? -2.980 -20.349 21.375 1.00 78.12 169 ILE A C 1
ATOM 1410 O O . ILE A 1 169 ? -3.681 -20.350 22.387 1.00 78.12 169 ILE A O 1
ATOM 1414 N N . VAL A 1 170 ? -3.467 -20.682 20.176 1.00 76.19 170 VAL A N 1
ATOM 1415 C CA . VAL A 1 170 ? -4.873 -21.056 19.948 1.00 76.19 170 VAL A CA 1
ATOM 1416 C C . VAL A 1 170 ? -5.237 -22.330 20.715 1.00 76.19 170 VAL A C 1
ATOM 1418 O O . VAL A 1 170 ? -6.234 -22.333 21.435 1.00 76.19 170 VAL A O 1
ATOM 1421 N N . GLN A 1 171 ? -4.395 -23.368 20.662 1.00 78.25 171 GLN A N 1
ATOM 1422 C CA . GLN A 1 171 ? -4.599 -24.611 21.418 1.00 78.25 171 GLN A CA 1
ATOM 1423 C C . GLN A 1 171 ? -4.619 -24.377 22.937 1.00 78.25 171 GLN A C 1
ATOM 1425 O O . GLN A 1 171 ? -5.484 -24.903 23.639 1.00 78.25 171 GLN A O 1
ATOM 1430 N N . ARG A 1 172 ? -3.708 -23.546 23.469 1.00 76.38 172 ARG A N 1
ATOM 1431 C CA . ARG A 1 172 ? -3.713 -23.163 24.895 1.00 76.38 172 ARG A CA 1
ATOM 1432 C C . ARG A 1 172 ? -5.002 -22.441 25.290 1.00 76.38 172 ARG A C 1
ATOM 1434 O O . ARG A 1 172 ? -5.546 -22.708 26.359 1.00 76.38 172 ARG A O 1
ATOM 1441 N N . ASN A 1 173 ? -5.507 -21.554 24.437 1.00 74.12 173 ASN A N 1
ATOM 1442 C CA . ASN A 1 173 ? -6.736 -20.810 24.702 1.00 74.12 173 ASN A CA 1
ATOM 1443 C C . ASN A 1 173 ? -7.991 -21.691 24.626 1.00 74.12 173 ASN A C 1
ATOM 1445 O O . ASN A 1 173 ? -8.908 -21.486 25.415 1.00 74.12 173 ASN A O 1
ATOM 1449 N N . GLN A 1 174 ? -8.027 -22.689 23.737 1.00 73.50 174 GLN A N 1
ATOM 1450 C CA . GLN A 1 174 ? -9.106 -23.683 23.704 1.00 73.50 174 GLN A CA 1
ATOM 1451 C C . GLN A 1 174 ? -9.136 -24.520 24.990 1.00 73.50 174 GLN A C 1
ATOM 1453 O O . GLN A 1 174 ? -10.190 -24.629 25.611 1.00 73.50 174 GLN A O 1
ATOM 1458 N N . LYS A 1 175 ? -7.977 -25.001 25.467 1.00 68.62 175 LYS A N 1
ATOM 1459 C CA . LYS A 1 175 ? -7.880 -25.731 26.746 1.00 68.62 175 LYS A CA 1
ATOM 1460 C C . LYS A 1 175 ? -8.347 -24.895 27.944 1.00 68.62 175 LYS A C 1
ATOM 1462 O O . LYS A 1 175 ? -9.025 -25.411 28.819 1.00 68.62 175 LYS A O 1
ATOM 1467 N N . ARG A 1 176 ? -8.045 -23.590 27.969 1.00 65.69 176 ARG A N 1
ATOM 1468 C CA . ARG A 1 176 ? -8.500 -22.673 29.035 1.00 65.69 176 ARG A CA 1
ATOM 1469 C C . ARG A 1 176 ? -10.006 -22.392 29.017 1.00 65.69 176 ARG A C 1
ATOM 1471 O O . ARG A 1 176 ? -10.556 -22.079 30.065 1.00 65.69 176 ARG A O 1
ATOM 1478 N N . LYS A 1 177 ? -10.674 -22.486 27.861 1.00 62.03 177 LYS A N 1
ATOM 1479 C CA . LYS A 1 177 ? -12.133 -22.302 27.748 1.00 62.03 177 LYS A CA 1
ATOM 1480 C C . LYS A 1 177 ? -12.941 -23.520 28.215 1.00 62.03 177 LYS A C 1
ATOM 1482 O O . LYS A 1 177 ? -14.117 -23.356 28.508 1.00 62.03 177 LYS A O 1
ATOM 1487 N N . GLY A 1 178 ? -12.323 -24.701 28.296 1.00 56.16 178 GLY A N 1
ATOM 1488 C CA . GLY A 1 178 ? -12.958 -25.935 28.775 1.00 56.16 178 GLY A CA 1
ATOM 1489 C C . GLY A 1 178 ? -12.855 -26.177 30.285 1.00 56.16 178 GLY A C 1
ATOM 1490 O O . GLY A 1 178 ? -13.386 -27.172 30.762 1.00 56.16 178 GLY A O 1
ATOM 1491 N N . VAL A 1 179 ? -12.181 -25.306 31.048 1.00 55.38 179 VAL A N 1
ATOM 1492 C CA . VAL A 1 179 ? -12.091 -25.433 32.512 1.00 55.38 179 VAL A CA 1
ATOM 1493 C C . VAL A 1 179 ? -13.200 -24.585 33.147 1.00 55.38 179 VAL A C 1
ATOM 1495 O O . VAL A 1 179 ? -13.099 -23.353 33.109 1.00 55.38 179 VAL A O 1
ATOM 1498 N N . PRO A 1 180 ? -14.261 -25.184 33.723 1.00 57.38 180 PRO A N 1
ATOM 1499 C CA . PRO A 1 180 ? -15.256 -24.423 34.464 1.00 57.38 180 PRO A CA 1
ATOM 1500 C C . PRO A 1 180 ? -14.573 -23.728 35.646 1.00 57.38 180 PRO A C 1
ATOM 1502 O O . PRO A 1 180 ? -13.887 -24.356 36.453 1.00 57.38 180 PRO A O 1
ATOM 1505 N N . LYS A 1 181 ? -14.737 -22.404 35.741 1.00 58.00 181 LYS A N 1
ATOM 1506 C CA . LYS A 1 181 ? -14.284 -21.631 36.902 1.00 58.00 181 LYS A CA 1
ATOM 1507 C C . LYS A 1 181 ? -15.090 -22.098 38.117 1.00 58.00 181 LYS A C 1
ATOM 1509 O O . LYS A 1 181 ? -16.233 -21.673 38.271 1.00 58.00 181 LYS A O 1
ATOM 1514 N N . LYS A 1 182 ? -14.514 -22.952 38.972 1.00 55.47 182 LYS A N 1
ATOM 1515 C CA . LYS A 1 182 ? -15.055 -23.213 40.313 1.00 55.47 182 LYS A CA 1
ATOM 1516 C C . LYS A 1 182 ? -15.103 -21.870 41.045 1.00 55.47 182 LYS A C 1
ATOM 1518 O O . LYS A 1 182 ? -14.062 -21.305 41.375 1.00 55.47 182 LYS A O 1
ATOM 1523 N N . ARG A 1 183 ? -16.302 -21.307 41.208 1.00 51.06 183 ARG A N 1
ATOM 1524 C CA . ARG A 1 183 ? -16.521 -20.170 42.103 1.00 51.06 183 ARG A CA 1
ATOM 1525 C C . ARG A 1 183 ? -16.348 -20.710 43.519 1.00 51.06 183 ARG A C 1
ATOM 1527 O O . ARG A 1 183 ? -17.085 -21.604 43.916 1.00 51.06 183 ARG A O 1
ATOM 1534 N N . CYS A 1 184 ? -15.344 -20.207 44.230 1.00 45.94 184 CYS A N 1
ATOM 1535 C CA . CYS A 1 184 ? -15.223 -20.401 45.668 1.00 45.94 184 CYS A CA 1
ATOM 1536 C C . CYS A 1 184 ? -16.412 -19.669 46.299 1.00 45.94 184 CYS A C 1
ATOM 1538 O O . CYS A 1 184 ? -16.451 -18.439 46.277 1.00 45.94 184 CYS A O 1
ATOM 1540 N N . ILE A 1 185 ? -17.420 -20.413 46.745 1.00 49.53 185 ILE A N 1
ATOM 1541 C CA . ILE A 1 185 ? -18.479 -19.869 47.590 1.00 49.53 185 ILE A CA 1
ATOM 1542 C C . ILE A 1 185 ? -17.898 -19.906 48.999 1.00 49.53 185 ILE A C 1
ATOM 1544 O O . ILE A 1 185 ? -17.669 -20.982 49.545 1.00 49.53 185 ILE A O 1
ATOM 1548 N N . ILE A 1 186 ? -17.574 -18.733 49.535 1.00 48.56 186 ILE A N 1
ATOM 1549 C CA . ILE A 1 186 ? -17.277 -18.571 50.956 1.00 48.56 186 ILE A CA 1
ATOM 1550 C C . ILE A 1 186 ? -18.636 -18.674 51.652 1.00 48.56 186 ILE A C 1
ATOM 1552 O O . ILE A 1 186 ? -19.476 -17.795 51.471 1.00 48.56 186 ILE A O 1
ATOM 1556 N N . LEU A 1 187 ? -18.877 -19.789 52.340 1.00 44.38 187 LEU A N 1
ATOM 1557 C CA . LEU A 1 187 ? -20.014 -19.939 53.245 1.00 44.38 187 LEU A CA 1
ATOM 1558 C C . LEU A 1 187 ? -19.702 -19.115 54.502 1.00 44.38 187 LEU A C 1
ATOM 1560 O O . LEU A 1 187 ? -18.651 -19.321 55.111 1.00 44.38 187 LEU A O 1
ATOM 1564 N N . GLN A 1 188 ? -20.571 -18.148 54.803 1.00 48.47 188 GLN A N 1
ATOM 1565 C CA . GLN A 1 188 ? -20.642 -17.464 56.096 1.00 48.47 188 GLN A CA 1
ATOM 1566 C C . GLN A 1 188 ? -21.579 -18.233 57.019 1.00 48.47 188 GLN A C 1
ATOM 1568 O O . GLN A 1 188 ? -22.570 -18.788 56.489 1.00 48.47 188 GLN A O 1
#

Mean predicted aligned error: 20.91 Å

Solvent-accessible surface area (backbone atoms only — not comparable to full-atom values): 11598 Å² total; per-residue (Å²): 139,84,84,86,79,78,80,76,72,77,75,73,78,77,80,69,75,70,76,73,72,72,48,70,70,52,53,53,48,54,52,49,55,48,37,48,74,78,37,48,67,61,42,49,52,52,50,53,52,52,51,54,50,51,48,42,58,68,75,72,46,57,70,70,59,51,49,54,52,48,51,50,51,52,49,52,50,50,56,47,52,51,51,36,42,77,69,56,74,52,66,95,66,96,64,80,89,79,82,89,78,93,76,82,82,63,74,75,62,59,74,72,72,77,74,63,74,73,65,45,51,58,53,48,53,50,49,52,53,49,49,54,49,50,51,48,40,72,75,38,51,67,62,48,48,56,51,52,49,53,52,49,52,57,50,49,54,52,52,50,53,52,52,52,51,50,52,55,51,52,54,53,52,54,59,61,72,72,55,82,79,79,75,84,76,82,83,128

Organism: NCBI:txid231223

Secondary structure (DSSP, 8-state):
--------PPP------------HHHHHHHHHHHHHHH-HHHHHHHHHHHHHHHHHHHHSS-HHHHHHHHHHHHHHHHHHHHHHHHTTSS----S-PPP------SHHHHTTT---HHHHHHHHHHHHHHHHHHHHHHH-HHHHHHHHHHHHHHHHHHHHHHHHHHHHHHHHHHHHHTS---------

Radius of gyration: 31.72 Å; Cα contacts (8 Å, |Δi|>4): 19; chains: 1; bounding box: 53×57×124 Å

Foldseek 3Di:
DDDDPPDPDPDDPPPPVPPVPQDVVRVVVVVLVVCCVPPVPVSVVVVVVVVVVVCCLPPVDDPVRNVVVVVVVVVVVVVVVVVCVVVVVDDPDPPDDDDDDDDDDPVVVVVPPPCPPPVVVVVVVVVVVVVVLVVVCVVPVVVSVVVVVVVVVVVVVVVVVVVVVVVVVVVVVVVVVPDPPPDPDPDD

Sequence (188 aa):
MSGSRQGLRPKAPKQTEKRTTKSNAQKCREYRERLMAEDPVRDHERRLKNHTNAKKWRDNLPPEKKERLKELARLYQRKRRQRLKEMGIYSSSTSTPKSDKTSKSTQTRVAKKLLKKNVDGKREQARVRQARRRAKIKASPETYQKEKEKRRKKYQEKKEKAANSVVKIVQRNQKRKGVPKKRCIILQ

pLDDT: mean 74.04, std 18.36, range [41.12, 95.25]